Protein AF-A0A9W9L6B3-F1 (afdb_monomer_lite)

Organism: NCBI:txid126998

pLDDT: mean 81.4, std 15.89, range [28.53, 96.56]

Radius of gyration: 23.52 Å; chains: 1; bounding box: 54×37×60 Å

Secondary structure (DSSP, 8-state):
-------HHHHHHHHHHHHHHHHHHHHTT---SSPPHHHHHHHHHHHHH-BTTBPPPPHHHHHHHHHHHHHHHHHTT---GGGG-HHHHHHHHHHTTTS--------PPPPHHHHHHHHGGGTT--SSGGG--HHHHHHHHHHHHHHHHHHHT--HHHH-B-GGGGG-HHHHHHHS-BGGGEEE-TTSSEEEEEE---SS-TT---EEEEEE--SSTT-HHHHHHHHHHHS---TTSBSS--BTTHHHHS---TTS--

Structure (mmCIF, N/CA/C/O backbone):
data_AF-A0A9W9L6B3-F1
#
_entry.id   AF-A0A9W9L6B3-F1
#
loop_
_atom_site.group_PDB
_atom_site.id
_atom_site.type_symbol
_atom_site.label_atom_id
_atom_site.label_alt_id
_atom_site.label_comp_id
_atom_site.label_asym_id
_atom_site.label_entity_id
_atom_site.label_seq_id
_atom_site.pdbx_PDB_ins_code
_atom_site.Cartn_x
_atom_site.Cartn_y
_atom_site.Cartn_z
_atom_site.occupancy
_atom_site.B_iso_or_equiv
_atom_site.auth_seq_id
_atom_site.auth_comp_id
_atom_site.auth_asym_id
_atom_site.auth_atom_id
_atom_site.pdbx_PDB_model_num
ATOM 1 N N . MET A 1 1 ? -11.690 -13.507 -23.496 1.00 30.02 1 MET A N 1
ATOM 2 C CA . MET A 1 1 ? -10.317 -13.684 -22.982 1.00 30.02 1 MET A CA 1
ATOM 3 C C . MET A 1 1 ? -10.015 -12.488 -22.107 1.00 30.02 1 MET A C 1
ATOM 5 O O . MET A 1 1 ? -9.830 -11.395 -22.626 1.00 30.02 1 MET A O 1
ATOM 9 N N . ASP A 1 2 ? -10.091 -12.683 -20.794 1.00 28.53 2 ASP A N 1
ATOM 10 C CA . ASP A 1 2 ? -9.926 -11.621 -19.807 1.00 28.53 2 ASP A CA 1
ATOM 11 C C . ASP A 1 2 ? -8.465 -11.175 -19.770 1.00 28.53 2 ASP A C 1
ATOM 13 O O . ASP A 1 2 ? -7.603 -11.852 -19.205 1.00 28.53 2 ASP A O 1
ATOM 17 N N . GLY A 1 3 ? -8.181 -10.036 -20.402 1.00 35.31 3 GLY A N 1
ATOM 18 C CA . GLY A 1 3 ? -6.918 -9.338 -20.214 1.00 35.31 3 GLY A CA 1
ATOM 19 C C . GLY A 1 3 ? -6.730 -9.081 -18.723 1.00 35.31 3 GLY A C 1
ATOM 20 O O . GLY A 1 3 ? -7.579 -8.456 -18.086 1.00 35.31 3 GLY A O 1
ATOM 21 N N . LEU A 1 4 ? -5.639 -9.603 -18.157 1.00 44.22 4 LEU A N 1
ATOM 22 C CA . LEU A 1 4 ? -5.217 -9.347 -16.783 1.00 44.22 4 LEU A CA 1
ATOM 23 C C . LEU A 1 4 ? -5.015 -7.833 -16.605 1.00 44.22 4 LEU A C 1
ATOM 25 O O . LEU A 1 4 ? -3.921 -7.306 -16.794 1.00 44.22 4 LEU A O 1
ATOM 29 N N . LEU A 1 5 ? -6.074 -7.108 -16.246 1.00 55.47 5 LEU A N 1
ATOM 30 C CA . LEU A 1 5 ? -5.990 -5.684 -15.957 1.00 55.47 5 LEU A CA 1
ATOM 31 C C . LEU A 1 5 ? -5.099 -5.502 -14.723 1.00 55.47 5 LEU A C 1
ATOM 33 O O . LEU A 1 5 ? -5.487 -5.792 -13.587 1.00 55.47 5 LEU A O 1
ATOM 37 N N . LEU A 1 6 ? -3.871 -5.040 -14.961 1.00 58.69 6 LEU A N 1
ATOM 38 C CA . LEU A 1 6 ? -2.919 -4.684 -13.918 1.00 58.69 6 LEU A CA 1
ATOM 39 C C . LEU A 1 6 ? -3.570 -3.702 -12.938 1.00 58.69 6 LEU A C 1
ATOM 41 O O . LEU A 1 6 ? -4.216 -2.728 -13.329 1.00 58.69 6 LEU A O 1
ATOM 45 N N . THR A 1 7 ? -3.360 -3.920 -11.638 1.00 62.31 7 THR A N 1
ATOM 46 C CA . THR A 1 7 ? -3.845 -2.975 -10.621 1.00 62.31 7 THR A CA 1
ATOM 47 C C . THR A 1 7 ? -3.260 -1.577 -10.868 1.00 62.31 7 THR A C 1
ATOM 49 O O . THR A 1 7 ? -2.113 -1.454 -11.302 1.00 62.31 7 THR A O 1
ATOM 52 N N . GLY A 1 8 ? -3.994 -0.504 -10.543 1.00 63.31 8 GLY A N 1
ATOM 53 C CA . GLY A 1 8 ? -3.550 0.874 -10.822 1.00 63.31 8 GLY A CA 1
ATOM 54 C C . GLY A 1 8 ? -2.165 1.228 -10.253 1.00 63.31 8 GLY A C 1
ATOM 55 O O . GLY A 1 8 ? -1.415 1.987 -10.864 1.00 63.31 8 GLY A O 1
ATOM 56 N N . ARG A 1 9 ? -1.769 0.613 -9.127 1.00 64.62 9 ARG A N 1
ATOM 57 C CA . ARG A 1 9 ? -0.417 0.766 -8.562 1.00 64.62 9 ARG A CA 1
ATOM 58 C C . ARG A 1 9 ? 0.644 0.064 -9.411 1.00 64.62 9 ARG A C 1
ATOM 60 O O . ARG A 1 9 ? 1.688 0.658 -9.655 1.00 64.62 9 ARG A O 1
ATOM 67 N N . SER A 1 10 ? 0.373 -1.156 -9.876 1.00 73.81 10 SER A N 1
ATOM 68 C CA . SER A 1 10 ? 1.261 -1.872 -10.801 1.00 73.81 10 SER A CA 1
ATOM 69 C C . SER A 1 10 ? 1.449 -1.082 -12.097 1.00 73.81 10 SER A C 1
ATOM 71 O O . SER A 1 10 ? 2.580 -0.899 -12.532 1.00 73.81 10 SER A O 1
ATOM 73 N N . ARG A 1 11 ? 0.367 -0.508 -12.643 1.00 77.50 11 ARG A N 1
ATOM 74 C CA . ARG A 1 11 ? 0.419 0.335 -13.847 1.00 77.50 11 ARG A CA 1
ATOM 75 C C . ARG A 1 11 ? 1.281 1.582 -13.653 1.00 77.50 11 ARG A C 1
ATOM 77 O O . ARG A 1 11 ? 2.107 1.887 -14.502 1.00 77.50 11 ARG A O 1
ATOM 84 N N . SER A 1 12 ? 1.139 2.282 -12.526 1.00 79.94 12 SER A N 1
ATOM 85 C CA . SER A 1 12 ? 1.964 3.462 -12.227 1.00 79.94 12 SER A CA 1
ATOM 86 C C . SER A 1 12 ? 3.453 3.127 -12.101 1.00 79.94 12 SER A C 1
ATOM 88 O O . SER A 1 12 ? 4.280 3.892 -12.594 1.00 79.94 12 SER A O 1
ATOM 90 N N . VAL A 1 13 ? 3.798 1.998 -11.471 1.00 85.50 13 VAL A N 1
ATOM 91 C CA . VAL A 1 13 ? 5.193 1.538 -11.390 1.00 85.50 13 VAL A CA 1
ATOM 92 C C . VAL A 1 13 ? 5.714 1.203 -12.784 1.00 85.50 13 VAL A C 1
ATOM 94 O O . VAL A 1 13 ? 6.779 1.683 -13.155 1.00 85.50 13 VAL A O 1
ATOM 97 N N . TYR A 1 14 ? 4.947 0.462 -13.586 1.00 91.69 14 TYR A N 1
ATOM 98 C CA . TYR A 1 14 ? 5.366 0.068 -14.932 1.00 91.69 14 TYR A CA 1
ATOM 99 C C . TYR A 1 14 ? 5.573 1.278 -15.843 1.00 91.69 14 TYR A C 1
ATOM 101 O O . TYR A 1 14 ? 6.605 1.368 -16.499 1.00 91.69 14 TYR A O 1
ATOM 109 N N . LEU A 1 15 ? 4.673 2.264 -15.796 1.00 90.50 15 LEU A N 1
ATOM 110 C CA . LEU A 1 15 ? 4.835 3.534 -16.511 1.00 90.50 15 LEU A CA 1
ATOM 111 C C . LEU A 1 15 ? 6.101 4.284 -16.083 1.00 90.50 15 LEU A C 1
ATOM 113 O O . LEU A 1 15 ? 6.789 4.867 -16.916 1.00 90.50 15 LEU A O 1
ATOM 117 N N . SER A 1 16 ? 6.436 4.275 -14.789 1.00 92.44 16 SER A N 1
ATOM 118 C CA . SER A 1 16 ? 7.681 4.885 -14.310 1.00 92.44 16 SER A CA 1
ATOM 119 C C . SER A 1 16 ? 8.918 4.188 -14.879 1.00 92.44 16 SER A C 1
ATOM 121 O O . SER A 1 16 ? 9.906 4.856 -15.184 1.00 92.44 16 SER A O 1
ATOM 123 N N . VAL A 1 17 ? 8.879 2.860 -15.013 1.00 93.88 17 VAL A N 1
ATOM 124 C CA . VAL A 1 17 ? 9.969 2.077 -15.609 1.00 93.88 17 VAL A CA 1
ATOM 125 C C . VAL A 1 17 ? 10.075 2.354 -17.106 1.00 93.88 17 VAL A C 1
ATOM 127 O O . VAL A 1 17 ? 11.165 2.666 -17.577 1.00 93.88 17 VAL A O 1
ATOM 130 N N . GLN A 1 18 ? 8.950 2.328 -17.825 1.00 94.62 18 GLN A N 1
ATOM 131 C CA . GLN A 1 18 ? 8.874 2.633 -19.258 1.00 94.62 18 GLN A CA 1
ATOM 132 C C . GLN A 1 18 ? 9.463 4.014 -19.557 1.00 94.62 18 GLN A C 1
ATOM 134 O O . GLN A 1 18 ? 10.409 4.113 -20.330 1.00 94.62 18 GLN A O 1
ATOM 139 N N . ARG A 1 19 ? 9.038 5.057 -18.833 1.00 94.44 19 ARG A N 1
ATOM 140 C CA . ARG A 1 19 ? 9.601 6.413 -18.971 1.00 94.44 19 ARG A CA 1
ATOM 141 C C . ARG A 1 19 ? 11.096 6.472 -18.672 1.00 94.44 19 ARG A C 1
ATOM 143 O O . ARG A 1 19 ? 11.833 7.213 -19.317 1.00 94.44 19 ARG A O 1
ATOM 150 N N . SER A 1 20 ? 11.561 5.719 -17.673 1.00 93.62 20 SER A N 1
ATOM 151 C CA . SER A 1 20 ? 12.991 5.652 -17.358 1.00 93.62 20 SER A CA 1
ATOM 152 C C . SER A 1 20 ? 13.795 5.013 -18.487 1.00 93.62 20 SER A C 1
ATOM 154 O O . SER A 1 20 ? 14.937 5.416 -18.702 1.00 93.62 20 SER A O 1
ATOM 156 N N . TYR A 1 21 ? 13.235 4.011 -19.156 1.00 95.69 21 TYR A N 1
ATOM 157 C CA . TYR A 1 21 ? 13.858 3.331 -20.280 1.00 95.69 21 TYR A CA 1
ATOM 158 C C . TYR A 1 21 ? 13.827 4.189 -21.551 1.00 95.69 21 TYR A C 1
ATOM 160 O O . TYR A 1 21 ? 14.865 4.373 -22.183 1.00 95.69 21 TYR A O 1
ATOM 168 N N . GLU A 1 22 ? 12.691 4.812 -21.864 1.00 96.19 22 GLU A N 1
ATOM 169 C CA . GLU A 1 22 ? 12.545 5.760 -22.977 1.00 96.19 22 GLU A CA 1
ATOM 170 C C . GLU A 1 22 ? 13.526 6.925 -22.853 1.00 96.19 22 GLU A C 1
ATOM 172 O O . GLU A 1 22 ? 14.234 7.246 -23.804 1.00 96.19 22 GLU A O 1
ATOM 177 N N . LYS A 1 23 ? 13.641 7.509 -21.652 1.00 94.25 23 LYS A N 1
ATOM 178 C CA . LYS A 1 23 ? 14.607 8.577 -21.379 1.00 94.25 23 LYS A CA 1
ATOM 179 C C . LYS A 1 23 ? 16.044 8.125 -21.635 1.00 94.25 23 LYS A C 1
ATOM 181 O O . LYS A 1 23 ? 16.825 8.885 -22.196 1.00 94.25 23 LYS A O 1
ATOM 186 N N . HIS A 1 24 ? 16.408 6.911 -21.221 1.00 94.06 24 HIS A N 1
ATOM 187 C CA . HIS A 1 24 ? 17.746 6.373 -21.481 1.00 94.06 24 HIS A CA 1
ATOM 188 C C . HIS A 1 24 ? 17.999 6.185 -22.972 1.00 94.06 24 HIS A C 1
ATOM 190 O O . HIS A 1 24 ? 19.046 6.588 -23.464 1.00 94.06 24 HIS A O 1
ATOM 196 N N . CYS A 1 25 ? 17.036 5.614 -23.693 1.00 95.56 25 CYS A N 1
ATOM 197 C CA . CYS A 1 25 ? 17.149 5.415 -25.134 1.00 95.56 25 CYS A CA 1
ATOM 198 C C . CYS A 1 25 ? 17.306 6.752 -25.865 1.00 95.56 25 CYS A C 1
ATOM 200 O O . CYS A 1 25 ? 18.218 6.886 -26.677 1.00 95.56 25 CYS A O 1
ATOM 202 N N . ALA A 1 26 ? 16.521 7.768 -25.491 1.00 94.62 26 ALA A N 1
ATOM 203 C CA . ALA A 1 26 ? 16.643 9.119 -26.031 1.00 94.62 26 ALA A CA 1
ATOM 204 C C . ALA A 1 26 ? 18.037 9.725 -25.786 1.00 94.62 26 ALA A C 1
ATOM 206 O O . ALA A 1 26 ? 18.636 10.275 -26.702 1.00 94.62 26 ALA A O 1
ATOM 207 N N . LEU A 1 27 ? 18.601 9.563 -24.583 1.00 92.25 27 LEU A N 1
ATOM 208 C CA . LEU A 1 27 ? 19.953 10.044 -24.256 1.00 92.25 27 LEU A CA 1
ATOM 209 C C . LEU A 1 27 ? 21.073 9.308 -25.003 1.00 92.25 27 LEU A C 1
ATOM 211 O O . LEU A 1 27 ? 22.203 9.787 -25.028 1.00 92.25 27 LEU A O 1
ATOM 215 N N . GLN A 1 28 ? 20.796 8.127 -25.549 1.00 91.69 28 GLN A N 1
ATOM 216 C CA . GLN A 1 28 ? 21.760 7.304 -26.280 1.00 91.69 28 GLN A CA 1
ATOM 217 C C . GLN A 1 28 ? 21.475 7.273 -27.789 1.00 91.69 28 GLN A C 1
ATOM 219 O O . GLN A 1 28 ? 22.120 6.511 -28.504 1.00 91.69 28 GLN A O 1
ATOM 224 N N . ASN A 1 29 ? 20.517 8.076 -28.273 1.00 93.50 29 ASN A N 1
ATOM 225 C CA . ASN A 1 29 ? 20.034 8.062 -29.658 1.00 93.50 29 ASN A CA 1
ATOM 226 C C . ASN A 1 29 ? 19.623 6.657 -30.144 1.00 93.50 29 ASN A C 1
ATOM 228 O O . ASN A 1 29 ? 19.869 6.276 -31.287 1.00 93.50 29 ASN A O 1
ATOM 232 N N . LEU A 1 30 ? 19.004 5.869 -29.262 1.00 93.81 30 LEU A N 1
ATOM 233 C CA . LEU A 1 30 ? 18.466 4.545 -29.567 1.00 93.81 30 LEU A CA 1
ATOM 234 C C . LEU A 1 30 ? 16.940 4.609 -29.677 1.00 93.81 30 LEU A C 1
ATOM 236 O O . LEU A 1 30 ? 16.290 5.353 -28.942 1.00 93.81 30 LEU A O 1
ATOM 240 N N . SER A 1 31 ? 16.352 3.771 -30.537 1.00 94.25 31 SER A N 1
ATOM 241 C CA . SER A 1 31 ? 14.904 3.545 -30.493 1.00 94.25 31 SER A CA 1
ATOM 242 C C . SER A 1 31 ? 14.534 2.791 -29.215 1.00 94.25 31 SER A C 1
ATOM 244 O O . SER A 1 31 ? 15.153 1.773 -28.896 1.00 94.25 31 SER A O 1
ATOM 246 N N . ALA A 1 32 ? 13.527 3.289 -28.495 1.00 94.00 32 ALA A N 1
ATOM 247 C CA . ALA A 1 32 ? 12.999 2.626 -27.307 1.00 94.00 32 ALA A CA 1
ATOM 248 C C . ALA A 1 32 ? 12.117 1.422 -27.675 1.00 94.00 32 ALA A C 1
ATOM 250 O O . ALA A 1 32 ? 12.186 0.381 -27.031 1.00 94.00 32 ALA A O 1
ATOM 251 N N . TRP A 1 33 ? 11.304 1.536 -28.726 1.00 95.75 33 TRP A N 1
ATOM 252 C CA . TRP A 1 33 ? 10.309 0.522 -29.068 1.00 95.75 33 TRP A CA 1
ATOM 253 C C . TRP A 1 33 ? 10.428 0.098 -30.543 1.00 95.75 33 TRP A C 1
ATOM 255 O O . TRP A 1 33 ? 10.626 0.961 -31.401 1.00 95.75 33 TRP A O 1
ATOM 265 N N . PRO A 1 34 ? 10.286 -1.202 -30.864 1.00 95.31 34 PRO A N 1
ATOM 266 C CA . PRO A 1 34 ? 10.323 -2.337 -29.937 1.00 95.31 34 PRO A CA 1
ATOM 267 C C . PRO A 1 34 ? 11.687 -2.443 -29.235 1.00 95.31 34 PRO A C 1
ATOM 269 O O . PRO A 1 34 ? 12.720 -2.089 -29.807 1.00 95.31 34 PRO A O 1
ATOM 272 N N . VAL A 1 35 ? 11.691 -2.941 -27.995 1.00 95.56 35 VAL A N 1
ATOM 273 C CA . VAL A 1 35 ? 12.921 -3.100 -27.208 1.00 95.56 35 VAL A CA 1
ATOM 274 C C . VAL A 1 35 ? 13.905 -3.982 -27.967 1.00 95.56 35 VAL A C 1
ATOM 276 O O . VAL A 1 35 ? 13.605 -5.122 -28.323 1.00 95.56 35 VAL A O 1
ATOM 279 N N . SER A 1 36 ? 15.112 -3.464 -28.177 1.00 94.31 36 SER A N 1
ATOM 280 C CA . SER A 1 36 ? 16.205 -4.189 -28.823 1.00 94.31 36 SER A CA 1
ATOM 281 C C . SER A 1 36 ? 17.192 -4.738 -27.794 1.00 94.31 36 SER A C 1
ATOM 283 O O . SER A 1 36 ? 17.327 -4.220 -26.683 1.00 94.31 36 SER A O 1
ATOM 285 N N . ARG A 1 37 ? 17.959 -5.773 -28.162 1.00 93.25 37 ARG A N 1
ATOM 286 C CA . ARG A 1 37 ? 19.012 -6.315 -27.283 1.00 93.25 37 ARG A CA 1
ATOM 287 C C . ARG A 1 37 ? 20.017 -5.236 -26.871 1.00 93.25 37 ARG A C 1
ATOM 289 O O . ARG A 1 37 ? 20.436 -5.215 -25.717 1.00 93.25 37 ARG A O 1
ATOM 296 N N . GLN A 1 38 ? 20.388 -4.356 -27.799 1.00 93.56 38 GLN A N 1
ATOM 297 C CA . GLN A 1 38 ? 21.354 -3.283 -27.570 1.00 93.56 38 GLN A CA 1
ATOM 298 C C . GLN A 1 38 ? 20.830 -2.257 -26.559 1.00 93.56 38 GLN A C 1
ATOM 300 O O . GLN A 1 38 ? 21.489 -2.000 -25.551 1.00 93.56 38 GLN A O 1
ATOM 305 N N . SER A 1 39 ? 19.631 -1.718 -26.793 1.00 95.00 39 SER A N 1
ATOM 306 C CA . SER A 1 39 ? 19.018 -0.719 -25.908 1.00 95.00 39 SER A CA 1
ATOM 307 C C . SER A 1 39 ? 18.743 -1.288 -24.516 1.00 95.00 39 SER A C 1
ATOM 309 O O . SER A 1 39 ? 19.078 -0.651 -23.518 1.00 95.00 39 SER A O 1
ATOM 311 N N . LEU A 1 40 ? 18.234 -2.523 -24.432 1.00 94.94 40 LEU A N 1
ATOM 312 C CA . LEU A 1 40 ? 17.958 -3.185 -23.159 1.00 94.94 40 LEU A CA 1
ATOM 313 C C . LEU A 1 40 ? 19.232 -3.486 -22.371 1.00 94.94 40 LEU A C 1
ATOM 315 O O . LEU A 1 40 ? 19.274 -3.247 -21.169 1.00 94.94 40 LEU A O 1
ATOM 319 N N . THR A 1 41 ? 20.282 -3.983 -23.032 1.00 93.69 41 THR A N 1
ATOM 320 C CA . THR A 1 41 ? 21.563 -4.286 -22.370 1.00 93.69 41 THR A CA 1
ATOM 321 C C . THR A 1 41 ? 22.224 -3.013 -21.856 1.00 93.69 41 THR A C 1
ATOM 323 O O . THR A 1 41 ? 22.671 -2.986 -20.709 1.00 93.69 41 THR A O 1
ATOM 326 N N . SER A 1 42 ? 22.242 -1.950 -22.668 1.00 93.25 42 SER A N 1
ATOM 327 C CA . SER A 1 42 ? 22.783 -0.640 -22.282 1.00 93.25 42 SER A CA 1
ATOM 328 C C . SER A 1 42 ? 22.038 -0.072 -21.073 1.00 93.25 42 SER A C 1
ATOM 330 O O . SER A 1 42 ? 22.650 0.269 -20.057 1.00 93.25 42 SER A O 1
ATOM 332 N N . TRP A 1 43 ? 20.706 -0.051 -21.135 1.00 95.00 43 TRP A N 1
ATOM 333 C CA . TRP A 1 43 ? 19.886 0.463 -20.047 1.00 95.00 43 TRP A CA 1
ATOM 334 C C . TRP A 1 43 ? 20.006 -0.368 -18.768 1.00 95.00 43 TRP A C 1
ATOM 336 O O . TRP A 1 43 ? 20.233 0.188 -17.695 1.00 95.00 43 TRP A O 1
ATOM 346 N N . LEU A 1 44 ? 19.908 -1.697 -18.867 1.00 93.88 44 LEU A N 1
ATOM 347 C CA . LEU A 1 44 ? 20.002 -2.595 -17.716 1.00 93.88 44 LEU A CA 1
ATOM 348 C C . LEU A 1 44 ? 21.371 -2.487 -17.034 1.00 93.88 44 LEU A C 1
ATOM 350 O O . LEU A 1 44 ? 21.441 -2.452 -15.808 1.00 93.88 44 LEU A O 1
ATOM 354 N N . SER A 1 45 ? 22.447 -2.367 -17.814 1.00 91.75 45 SER A N 1
ATOM 355 C CA . SER A 1 45 ? 23.796 -2.146 -17.280 1.00 91.75 45 SER A CA 1
ATOM 356 C C . SER A 1 45 ? 23.884 -0.817 -16.532 1.00 91.75 45 SER A C 1
ATOM 358 O O . SER A 1 45 ? 24.367 -0.784 -15.403 1.00 91.75 45 SER A O 1
ATOM 360 N N . SER A 1 46 ? 23.336 0.263 -17.103 1.00 91.38 46 SER A N 1
ATOM 361 C CA . SER A 1 46 ? 23.288 1.570 -16.434 1.00 91.38 46 SER A CA 1
ATOM 362 C C . SER A 1 46 ? 22.469 1.534 -15.140 1.00 91.38 46 SER A C 1
ATOM 364 O O . SER A 1 46 ? 22.855 2.139 -14.143 1.00 91.38 46 SER A O 1
ATOM 366 N N . ARG A 1 47 ? 21.369 0.772 -15.109 1.00 91.81 47 ARG A N 1
ATOM 367 C CA . ARG A 1 47 ? 20.557 0.573 -13.901 1.00 91.81 47 ARG A CA 1
ATOM 368 C C . ARG A 1 47 ? 21.318 -0.195 -12.825 1.00 91.81 47 ARG A C 1
ATOM 370 O O . ARG A 1 47 ? 21.268 0.199 -11.665 1.00 91.81 47 ARG A O 1
ATOM 377 N N . LEU A 1 48 ? 22.004 -1.278 -13.188 1.00 90.88 48 LEU A N 1
ATOM 378 C CA . LEU A 1 48 ? 22.700 -2.157 -12.242 1.00 90.88 48 LEU A CA 1
ATOM 379 C C . LEU A 1 48 ? 24.001 -1.557 -11.697 1.00 90.88 48 LEU A C 1
ATOM 381 O O . LEU A 1 48 ? 24.343 -1.815 -10.547 1.00 90.88 48 LEU A O 1
ATOM 385 N N . LEU A 1 49 ? 24.719 -0.772 -12.501 1.00 88.56 49 LEU A N 1
ATOM 386 C CA . LEU A 1 49 ? 25.970 -0.123 -12.094 1.00 88.56 49 LEU A CA 1
ATOM 387 C C . LEU A 1 49 ? 25.744 1.275 -11.507 1.00 88.56 49 LEU A C 1
ATOM 389 O O . LEU A 1 49 ? 26.573 1.771 -10.749 1.00 88.56 49 LEU A O 1
ATOM 393 N N . GLY A 1 50 ? 24.604 1.894 -11.816 1.00 85.75 50 GLY A N 1
ATOM 394 C CA . GLY A 1 50 ? 24.379 3.310 -11.568 1.00 85.75 50 GLY A CA 1
ATOM 395 C C . GLY A 1 50 ? 25.092 4.190 -12.597 1.00 85.75 50 GLY A C 1
ATOM 396 O O . GLY A 1 50 ? 25.846 3.731 -13.456 1.00 85.75 50 GLY A O 1
ATOM 397 N N . ASN A 1 51 ? 24.820 5.486 -12.526 1.00 83.12 51 ASN A N 1
ATOM 398 C CA . ASN A 1 51 ? 25.462 6.525 -13.322 1.00 83.12 51 ASN A CA 1
ATOM 399 C C . ASN A 1 51 ? 25.517 7.835 -12.513 1.00 83.12 51 ASN A C 1
ATOM 401 O O . ASN A 1 51 ? 25.019 7.898 -11.389 1.00 83.12 51 ASN A O 1
ATOM 405 N N . ALA A 1 52 ? 26.088 8.899 -13.085 1.00 79.81 52 ALA A N 1
ATOM 406 C CA . ALA A 1 52 ? 26.231 10.195 -12.410 1.00 79.81 52 ALA A CA 1
ATOM 407 C C . ALA A 1 52 ? 24.905 10.776 -11.871 1.00 79.81 52 ALA A C 1
ATOM 409 O O . ALA A 1 52 ? 24.905 11.516 -10.892 1.00 79.81 52 ALA A O 1
ATOM 410 N N . ASN A 1 53 ? 23.771 10.413 -12.477 1.00 79.38 53 ASN A N 1
ATOM 411 C CA . ASN A 1 53 ? 22.450 10.938 -12.137 1.00 79.38 53 ASN A CA 1
ATOM 412 C C . ASN A 1 53 ? 21.600 9.963 -11.304 1.00 79.38 53 ASN A C 1
ATOM 414 O O . ASN A 1 53 ? 20.535 10.348 -10.818 1.00 79.38 53 ASN A O 1
ATOM 418 N N . GLN A 1 54 ? 21.999 8.692 -11.182 1.00 81.94 54 GLN A N 1
ATOM 419 C CA . GLN A 1 54 ? 21.179 7.637 -10.582 1.00 81.94 54 GLN A CA 1
ATOM 420 C C . GLN A 1 54 ? 22.032 6.583 -9.877 1.00 81.94 54 GLN A C 1
ATOM 422 O O . GLN A 1 54 ? 22.974 6.034 -10.441 1.00 81.94 54 GLN A O 1
ATOM 427 N N . LYS A 1 55 ? 21.646 6.231 -8.647 1.00 86.00 55 LYS A N 1
ATOM 428 C CA . LYS A 1 55 ? 22.272 5.123 -7.916 1.00 86.00 55 LYS A CA 1
ATOM 429 C C . LYS A 1 55 ? 21.938 3.779 -8.568 1.00 86.00 55 LYS A C 1
ATOM 431 O O . LYS A 1 55 ? 20.844 3.607 -9.106 1.00 86.00 55 LYS A O 1
ATOM 436 N N . ALA A 1 56 ? 22.861 2.829 -8.435 1.00 88.06 56 ALA A N 1
ATOM 437 C CA . ALA A 1 56 ? 22.644 1.436 -8.802 1.00 88.06 56 ALA A CA 1
ATOM 438 C C . ALA A 1 56 ? 21.368 0.880 -8.147 1.00 88.06 56 ALA A C 1
ATOM 440 O O . ALA A 1 56 ? 21.145 1.045 -6.942 1.00 88.06 56 ALA A O 1
ATOM 441 N N . VAL A 1 57 ? 20.528 0.212 -8.936 1.00 89.69 57 VAL A N 1
ATOM 442 C CA . VAL A 1 57 ? 19.332 -0.470 -8.435 1.00 89.69 57 VAL A CA 1
ATOM 443 C C . VAL A 1 57 ? 19.674 -1.876 -7.962 1.00 89.69 57 VAL A C 1
ATOM 445 O O . VAL A 1 57 ? 20.611 -2.516 -8.439 1.00 89.69 57 VAL A O 1
ATOM 448 N N . LYS A 1 58 ? 18.870 -2.394 -7.031 1.00 88.00 58 LYS A N 1
ATOM 449 C CA . LYS A 1 58 ? 19.021 -3.775 -6.573 1.00 88.00 58 LYS A CA 1
ATOM 450 C C . LYS A 1 58 ? 18.696 -4.755 -7.711 1.00 88.00 58 LYS A C 1
ATOM 452 O O . LYS A 1 58 ? 17.764 -4.493 -8.475 1.00 88.00 58 LYS A O 1
ATOM 457 N N . PRO A 1 59 ? 19.365 -5.918 -7.771 1.00 89.25 59 PRO A N 1
ATOM 458 C CA . PRO A 1 59 ? 19.081 -6.964 -8.757 1.00 89.25 59 PRO A CA 1
ATOM 459 C C . PRO A 1 59 ? 17.598 -7.367 -8.840 1.00 89.25 59 PRO A C 1
ATOM 461 O O . PRO A 1 59 ? 17.060 -7.520 -9.934 1.00 89.25 59 PRO A O 1
ATOM 464 N N . ASP A 1 60 ? 16.895 -7.450 -7.706 1.00 88.25 60 ASP A N 1
ATOM 465 C CA . ASP A 1 60 ? 15.461 -7.784 -7.688 1.00 88.25 60 ASP A CA 1
ATOM 466 C C . ASP A 1 60 ? 14.585 -6.665 -8.274 1.00 88.25 60 ASP A C 1
ATOM 468 O O . ASP A 1 60 ? 13.579 -6.935 -8.931 1.00 88.25 60 ASP A O 1
ATOM 472 N N . THR A 1 61 ? 14.984 -5.401 -8.089 1.00 90.31 61 THR A N 1
ATOM 473 C CA . THR A 1 61 ? 14.336 -4.258 -8.746 1.00 90.31 61 THR A CA 1
ATOM 474 C C . THR A 1 61 ? 14.524 -4.342 -10.256 1.00 90.31 61 THR A C 1
ATOM 476 O O . THR A 1 61 ? 13.553 -4.194 -10.987 1.00 90.31 61 THR A O 1
ATOM 479 N N . ALA A 1 62 ? 15.734 -4.661 -10.723 1.00 91.31 62 ALA A N 1
ATOM 480 C CA . ALA A 1 62 ? 16.017 -4.823 -12.146 1.00 91.31 62 ALA A CA 1
ATOM 481 C C . ALA A 1 62 ? 15.210 -5.974 -12.783 1.00 91.31 62 ALA A C 1
ATOM 483 O O . ALA A 1 62 ? 14.759 -5.858 -13.920 1.00 91.31 62 ALA A O 1
ATOM 484 N N . LEU A 1 63 ? 14.954 -7.066 -12.051 1.00 91.19 63 LEU A N 1
ATOM 485 C CA . LEU A 1 63 ? 14.038 -8.124 -12.505 1.00 91.19 63 LEU A CA 1
ATOM 486 C C . LEU A 1 63 ? 12.595 -7.620 -12.637 1.00 91.19 63 LEU A C 1
ATOM 488 O O . LEU A 1 63 ? 11.929 -7.915 -13.631 1.00 91.19 63 LEU A O 1
ATOM 492 N N . ALA A 1 64 ? 12.110 -6.851 -11.659 1.00 91.38 64 ALA A N 1
ATOM 493 C CA . ALA A 1 64 ? 10.780 -6.246 -11.720 1.00 91.38 64 ALA A CA 1
ATOM 494 C C . ALA A 1 64 ? 10.661 -5.229 -12.869 1.00 91.38 64 ALA A C 1
ATOM 496 O O . ALA A 1 64 ? 9.620 -5.151 -13.522 1.00 91.38 64 ALA A O 1
ATOM 497 N N . ASP A 1 65 ? 11.736 -4.495 -13.145 1.00 93.94 65 ASP A N 1
ATOM 498 C CA . ASP A 1 65 ? 11.836 -3.567 -14.264 1.00 93.94 65 ASP A CA 1
ATOM 499 C C . ASP A 1 65 ? 11.739 -4.292 -15.619 1.00 93.94 65 ASP A C 1
ATOM 501 O O . ASP A 1 65 ? 10.987 -3.867 -16.496 1.00 93.94 65 ASP A O 1
ATOM 505 N N . LEU A 1 66 ? 12.439 -5.424 -15.787 1.00 94.62 66 LEU A N 1
ATOM 506 C CA . LEU A 1 66 ? 12.324 -6.255 -16.993 1.00 94.62 66 LEU A CA 1
ATOM 507 C C . LEU A 1 66 ? 10.896 -6.767 -17.197 1.00 94.62 66 LEU A C 1
ATOM 509 O O . LEU A 1 66 ? 10.394 -6.743 -18.319 1.00 94.62 66 LEU A O 1
ATOM 513 N N . ALA A 1 67 ? 10.222 -7.187 -16.124 1.00 92.94 67 ALA A N 1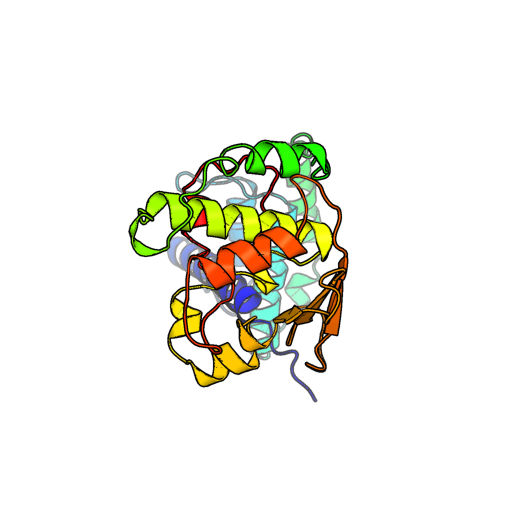
ATOM 514 C CA . ALA A 1 67 ? 8.822 -7.597 -16.197 1.00 92.94 67 ALA A CA 1
ATOM 515 C C . ALA A 1 67 ? 7.903 -6.443 -16.638 1.00 92.94 67 ALA A C 1
ATOM 517 O O . ALA A 1 67 ? 6.965 -6.669 -17.399 1.00 92.94 67 ALA A O 1
ATOM 518 N N . ALA A 1 68 ? 8.189 -5.207 -16.217 1.00 93.69 68 ALA A N 1
ATOM 519 C CA . ALA A 1 68 ? 7.436 -4.024 -16.631 1.00 93.69 68 ALA A CA 1
ATOM 520 C C . ALA A 1 68 ? 7.613 -3.684 -18.122 1.00 93.69 68 ALA A C 1
ATOM 522 O O . ALA A 1 68 ? 6.644 -3.309 -18.784 1.00 93.69 68 ALA A O 1
ATOM 523 N N . LEU A 1 69 ? 8.829 -3.828 -18.660 1.00 95.25 69 LEU A N 1
ATOM 524 C CA . LEU A 1 69 ? 9.090 -3.654 -20.094 1.00 95.25 69 LEU A CA 1
ATOM 525 C C . LEU A 1 69 ? 8.475 -4.791 -20.923 1.00 95.25 69 LEU A C 1
ATOM 527 O O . LEU A 1 69 ? 7.878 -4.531 -21.965 1.00 95.25 69 LEU A O 1
ATOM 531 N N . ARG A 1 70 ? 8.537 -6.037 -20.432 1.00 95.00 70 ARG A N 1
ATOM 532 C CA . ARG A 1 70 ? 7.858 -7.181 -21.059 1.00 95.00 70 ARG A CA 1
ATOM 533 C C . ARG A 1 70 ? 6.348 -6.969 -21.122 1.00 95.00 70 ARG A C 1
ATOM 535 O O . ARG A 1 70 ? 5.743 -7.223 -22.156 1.00 95.00 70 ARG A O 1
ATOM 542 N N . ALA A 1 71 ? 5.747 -6.470 -20.042 1.00 93.06 71 ALA A N 1
ATOM 543 C CA . ALA A 1 71 ? 4.320 -6.168 -20.009 1.00 93.06 71 ALA A CA 1
ATOM 544 C C . ALA A 1 71 ? 3.926 -5.142 -21.079 1.00 93.06 71 ALA A C 1
ATOM 546 O O . ALA A 1 71 ? 2.912 -5.333 -21.733 1.00 93.06 71 ALA A O 1
ATOM 547 N N . TYR A 1 72 ? 4.756 -4.120 -21.334 1.00 93.88 72 TYR A N 1
ATOM 548 C CA . TYR A 1 72 ? 4.516 -3.193 -22.446 1.00 93.88 72 TYR A CA 1
ATOM 549 C C . TYR A 1 72 ? 4.467 -3.917 -23.796 1.00 93.88 72 TYR A C 1
ATOM 551 O O . TYR A 1 72 ? 3.583 -3.640 -24.599 1.00 93.88 72 TYR A O 1
ATOM 559 N N . HIS A 1 73 ? 5.398 -4.842 -24.050 1.00 94.94 73 HIS A N 1
ATOM 560 C CA . HIS A 1 73 ? 5.394 -5.620 -25.289 1.00 94.94 73 HIS A CA 1
ATOM 561 C C . HIS A 1 73 ? 4.126 -6.466 -25.419 1.00 94.94 73 HIS A C 1
ATOM 563 O O . HIS A 1 73 ? 3.467 -6.401 -26.451 1.00 94.94 73 HIS A O 1
ATOM 569 N N . ILE A 1 74 ? 3.746 -7.181 -24.359 1.00 93.38 74 ILE A N 1
ATOM 570 C CA . ILE A 1 74 ? 2.527 -8.001 -24.331 1.00 93.38 74 ILE A CA 1
ATOM 571 C C . ILE A 1 74 ? 1.283 -7.136 -24.582 1.00 93.38 74 ILE A C 1
ATOM 573 O O . ILE A 1 74 ? 0.478 -7.463 -25.451 1.00 93.38 74 ILE A O 1
ATOM 577 N N . ASP A 1 75 ? 1.154 -6.012 -23.872 1.00 91.31 75 ASP A N 1
ATOM 578 C CA . ASP A 1 75 ? 0.003 -5.106 -23.967 1.00 91.31 75 ASP A CA 1
ATOM 579 C C . ASP A 1 75 ? -0.124 -4.450 -25.357 1.00 91.31 75 ASP A C 1
ATOM 581 O O . ASP A 1 75 ? -1.224 -4.073 -25.758 1.00 91.31 75 ASP A O 1
ATOM 585 N N . ASN A 1 76 ? 0.984 -4.317 -26.096 1.00 92.38 76 ASN A N 1
ATOM 586 C CA . ASN A 1 76 ? 1.032 -3.718 -27.435 1.00 92.38 76 ASN A CA 1
ATOM 587 C C . ASN A 1 76 ? 1.242 -4.750 -28.559 1.00 92.38 76 ASN A C 1
ATOM 589 O O . ASN A 1 76 ? 1.571 -4.364 -29.679 1.00 92.38 76 ASN A O 1
ATOM 593 N N . PHE A 1 77 ? 1.064 -6.046 -28.280 1.00 93.06 77 PHE A N 1
ATOM 594 C CA . PHE A 1 77 ? 1.229 -7.132 -29.257 1.00 93.06 77 PHE A CA 1
ATOM 595 C C . PHE A 1 77 ? 2.606 -7.155 -29.958 1.00 93.06 77 PHE A C 1
ATOM 597 O O . PHE A 1 77 ? 2.719 -7.513 -31.130 1.00 93.06 77 PHE A O 1
ATOM 604 N N . LEU A 1 78 ? 3.668 -6.777 -29.243 1.00 94.19 78 LEU A N 1
ATOM 605 C CA . LEU A 1 78 ? 5.060 -6.839 -29.703 1.00 94.19 78 LEU A CA 1
ATOM 606 C C . LEU A 1 78 ? 5.729 -8.150 -29.255 1.00 94.19 78 LEU A C 1
ATOM 608 O O . LEU A 1 78 ? 5.351 -8.733 -28.240 1.00 94.19 78 LEU A O 1
ATOM 612 N N . ASP A 1 79 ? 6.772 -8.586 -29.972 1.00 93.50 79 ASP A N 1
ATOM 613 C CA . ASP A 1 79 ? 7.530 -9.799 -29.622 1.00 93.50 79 ASP A CA 1
ATOM 614 C C . ASP A 1 79 ? 8.216 -9.667 -28.255 1.00 93.50 79 ASP A C 1
ATOM 616 O O . ASP A 1 79 ? 9.003 -8.748 -28.026 1.00 93.50 79 ASP A O 1
ATOM 620 N N . ASP A 1 80 ? 7.951 -10.598 -27.341 1.00 93.88 80 ASP A N 1
ATOM 621 C CA . ASP A 1 80 ? 8.469 -10.584 -25.972 1.00 93.88 80 ASP A CA 1
ATOM 622 C C . ASP A 1 80 ? 9.567 -11.636 -25.721 1.00 93.88 80 ASP A C 1
ATOM 624 O O . ASP A 1 80 ? 10.146 -11.688 -24.631 1.00 93.88 80 ASP A O 1
ATOM 628 N N . LYS A 1 81 ? 9.934 -12.426 -26.741 1.00 93.25 81 LYS A N 1
ATOM 629 C CA . LYS A 1 81 ? 10.949 -13.494 -26.644 1.00 93.25 81 LYS A CA 1
ATOM 630 C C . LYS A 1 81 ? 12.314 -12.990 -26.191 1.00 93.25 81 LYS A C 1
ATOM 632 O O . LYS A 1 81 ? 13.077 -13.731 -25.567 1.00 93.25 81 LYS A O 1
ATOM 637 N N . LEU A 1 82 ? 12.636 -11.724 -26.469 1.00 93.00 82 LEU A N 1
ATOM 638 C CA . LEU A 1 82 ? 13.869 -11.095 -25.997 1.00 93.00 82 LEU A CA 1
ATOM 639 C C . LEU A 1 82 ? 14.004 -11.178 -24.466 1.00 93.00 82 LEU A C 1
ATOM 641 O O . LEU A 1 82 ? 15.107 -11.413 -23.970 1.00 93.00 82 LEU A O 1
ATOM 645 N N . PHE A 1 83 ? 12.907 -11.035 -23.717 1.00 92.12 83 PHE A N 1
ATOM 646 C CA . PHE A 1 83 ? 12.923 -11.004 -22.250 1.00 92.12 83 PHE A CA 1
ATOM 647 C C . PHE A 1 83 ? 13.186 -12.375 -21.609 1.00 92.12 83 PHE A C 1
ATOM 649 O O . PHE A 1 83 ? 13.608 -12.432 -20.453 1.00 92.12 83 PHE A O 1
ATOM 656 N N . ASP A 1 84 ? 13.018 -13.472 -22.353 1.00 89.75 84 ASP A N 1
ATOM 657 C CA . ASP A 1 84 ? 13.343 -14.831 -21.897 1.00 89.75 84 ASP A CA 1
ATOM 658 C C . ASP A 1 84 ? 14.829 -15.187 -22.077 1.00 89.75 84 ASP A C 1
ATOM 660 O O . ASP A 1 84 ? 15.292 -16.262 -21.675 1.00 89.75 84 ASP A O 1
ATOM 664 N N . ASN A 1 85 ? 15.624 -14.274 -22.641 1.00 90.38 85 ASN A N 1
ATOM 665 C CA . ASN A 1 85 ? 17.044 -14.496 -22.853 1.00 90.38 85 ASN A CA 1
ATOM 666 C C . ASN A 1 85 ? 17.809 -14.607 -21.520 1.00 90.38 85 ASN A C 1
ATOM 668 O O . ASN A 1 85 ? 17.904 -13.658 -20.734 1.00 90.38 85 ASN A O 1
ATOM 672 N N . LYS A 1 86 ? 18.452 -15.764 -21.307 1.00 90.06 86 LYS A N 1
ATOM 673 C CA . LYS A 1 86 ? 19.273 -16.067 -20.119 1.00 90.06 86 LYS A CA 1
ATOM 674 C C . LYS A 1 86 ? 20.411 -15.061 -19.887 1.00 90.06 86 LYS A C 1
ATOM 676 O O . LYS A 1 86 ? 20.890 -14.949 -18.761 1.00 90.06 86 LYS A O 1
ATOM 681 N N . HIS A 1 87 ? 20.829 -14.320 -20.914 1.00 89.81 87 HIS A N 1
ATOM 682 C CA . HIS A 1 87 ? 21.826 -13.256 -20.813 1.00 89.81 87 HIS A CA 1
ATOM 683 C C . HIS A 1 87 ? 21.433 -12.180 -19.792 1.00 89.81 87 HIS A C 1
ATOM 685 O O . HIS A 1 87 ? 22.256 -11.799 -18.964 1.00 89.81 87 HIS A O 1
ATOM 691 N N . PHE A 1 88 ? 20.171 -11.740 -19.777 1.00 89.81 88 PHE A N 1
ATOM 692 C CA . PHE A 1 88 ? 19.729 -10.699 -18.843 1.00 89.81 88 PHE A CA 1
ATOM 693 C C . PHE A 1 88 ? 19.726 -11.185 -17.392 1.00 89.81 88 PHE A C 1
ATOM 695 O O . PHE A 1 88 ? 20.133 -10.443 -16.501 1.00 89.81 88 PHE A O 1
ATOM 702 N N . ARG A 1 89 ? 19.374 -12.458 -17.154 1.00 88.00 89 ARG A N 1
ATOM 703 C CA . ARG A 1 89 ? 19.527 -13.077 -15.827 1.00 88.00 89 ARG A CA 1
ATOM 704 C C . ARG A 1 89 ? 20.989 -13.109 -15.391 1.00 88.00 89 ARG A C 1
ATOM 706 O O . ARG A 1 89 ? 21.291 -12.671 -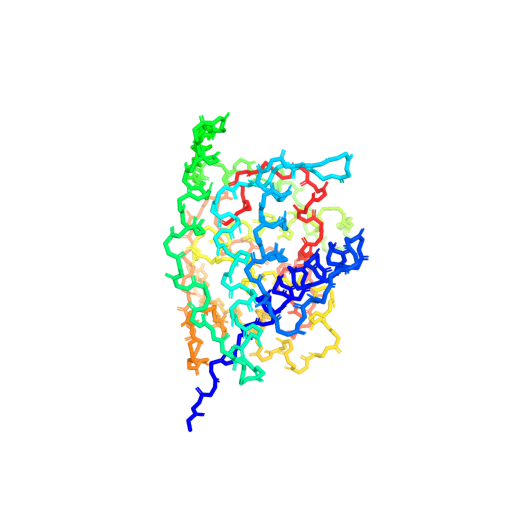14.291 1.00 88.00 89 ARG A O 1
ATOM 713 N N . ARG A 1 90 ? 21.906 -13.518 -16.278 1.00 89.38 90 ARG A N 1
ATOM 714 C CA . ARG A 1 90 ? 23.350 -13.526 -15.982 1.00 89.38 90 ARG A CA 1
ATOM 715 C C . ARG A 1 90 ? 23.894 -12.138 -15.636 1.00 89.38 90 ARG A C 1
ATOM 717 O O . ARG A 1 90 ? 24.692 -12.038 -14.711 1.00 89.38 90 ARG A O 1
ATOM 724 N N . LEU A 1 91 ? 23.461 -11.082 -16.332 1.00 89.06 91 LEU A N 1
ATOM 725 C CA . LEU A 1 91 ? 23.845 -9.701 -16.002 1.00 89.06 91 LEU A CA 1
ATOM 726 C C . LEU A 1 91 ? 23.381 -9.305 -14.594 1.00 89.06 91 LEU A C 1
ATOM 728 O O . LEU A 1 91 ? 24.164 -8.782 -13.802 1.00 89.06 91 LEU A O 1
ATOM 732 N N . ILE A 1 92 ? 22.120 -9.593 -14.271 1.00 89.69 92 ILE A N 1
ATOM 733 C CA . ILE A 1 92 ? 21.524 -9.297 -12.962 1.00 89.69 92 ILE A CA 1
ATOM 734 C C . ILE A 1 92 ? 22.226 -10.083 -11.850 1.00 89.69 92 ILE A C 1
ATOM 736 O O . ILE A 1 92 ? 22.558 -9.517 -10.809 1.00 89.69 92 ILE A O 1
ATOM 740 N N . ASP A 1 93 ? 22.498 -11.367 -12.073 1.00 86.38 93 ASP A N 1
ATOM 741 C CA . ASP A 1 93 ? 23.196 -12.220 -11.112 1.00 86.38 93 ASP A CA 1
ATOM 742 C C . ASP A 1 93 ? 24.663 -11.806 -10.940 1.00 86.38 93 ASP A C 1
ATOM 744 O O . ASP A 1 93 ? 25.186 -11.828 -9.827 1.00 86.38 93 ASP A O 1
ATOM 748 N N . GLY A 1 94 ? 25.319 -11.344 -12.009 1.00 86.12 94 GLY A N 1
ATOM 749 C CA . GLY A 1 94 ? 26.649 -10.739 -11.940 1.00 86.12 94 GLY A CA 1
ATOM 750 C C . GLY A 1 94 ? 26.677 -9.511 -11.029 1.00 86.12 94 GLY A C 1
ATOM 751 O O . GLY A 1 94 ? 27.567 -9.385 -10.189 1.00 86.12 94 GLY A O 1
ATOM 752 N N . ALA A 1 95 ? 25.652 -8.659 -11.111 1.00 83.50 95 ALA A N 1
ATOM 753 C CA . ALA A 1 95 ? 25.511 -7.475 -10.265 1.00 83.50 95 ALA A CA 1
ATOM 754 C C . ALA A 1 95 ? 25.189 -7.784 -8.786 1.00 83.50 95 ALA A C 1
ATOM 756 O O . ALA A 1 95 ? 25.357 -6.907 -7.937 1.00 83.50 95 ALA A O 1
ATOM 757 N N . ARG A 1 96 ? 24.787 -9.020 -8.438 1.00 79.81 96 ARG A N 1
ATOM 758 C CA . ARG A 1 96 ? 24.631 -9.456 -7.032 1.00 79.81 96 ARG A CA 1
ATOM 759 C C . ARG A 1 96 ? 25.971 -9.599 -6.303 1.00 79.81 96 ARG A C 1
ATOM 761 O O . ARG A 1 96 ? 25.995 -9.511 -5.082 1.00 79.81 96 ARG A O 1
ATOM 768 N N . ARG A 1 97 ? 27.075 -9.831 -7.023 1.00 71.25 97 ARG A N 1
ATOM 769 C CA . ARG A 1 97 ? 28.409 -10.051 -6.430 1.00 71.25 97 ARG A CA 1
ATOM 770 C C . ARG A 1 97 ? 29.037 -8.788 -5.818 1.00 71.25 97 ARG A C 1
ATOM 772 O O . ARG A 1 97 ? 29.461 -8.871 -4.671 1.00 71.25 97 ARG A O 1
ATOM 779 N N . PRO A 1 98 ? 29.096 -7.633 -6.515 1.00 66.00 98 PRO A N 1
ATOM 780 C CA . PRO A 1 98 ? 29.670 -6.407 -5.950 1.00 66.00 98 PRO A CA 1
ATOM 781 C C . PRO A 1 98 ? 28.743 -5.703 -4.947 1.00 66.00 98 PRO A C 1
ATOM 783 O O . PRO A 1 98 ? 29.208 -4.894 -4.153 1.00 66.00 98 PRO A O 1
ATOM 786 N N . ASN A 1 99 ? 27.444 -6.020 -4.958 1.00 58.31 99 ASN A N 1
ATOM 787 C CA . ASN A 1 99 ? 26.455 -5.516 -4.009 1.00 58.31 99 ASN A CA 1
ATOM 788 C C . ASN A 1 99 ? 25.971 -6.669 -3.117 1.00 58.31 99 ASN A C 1
ATOM 790 O O . ASN A 1 99 ? 24.872 -7.184 -3.361 1.00 58.31 99 ASN A O 1
ATOM 794 N N . PRO A 1 100 ? 26.755 -7.106 -2.107 1.00 59.22 100 PRO A N 1
ATOM 795 C CA . PRO A 1 100 ? 26.292 -8.130 -1.182 1.00 59.22 100 PRO A CA 1
ATOM 796 C C . PRO A 1 100 ? 24.952 -7.673 -0.615 1.00 59.22 100 PRO A C 1
ATOM 798 O O . PRO A 1 100 ? 24.812 -6.511 -0.225 1.00 59.22 100 PRO A O 1
ATOM 801 N N . VAL A 1 101 ? 23.957 -8.567 -0.644 1.00 58.72 101 VAL A N 1
ATOM 802 C CA . VAL A 1 101 ? 22.604 -8.296 -0.148 1.00 58.72 101 VAL A CA 1
ATOM 803 C C . VAL A 1 101 ? 22.758 -7.697 1.242 1.00 58.72 101 VAL A C 1
ATOM 805 O O . VAL A 1 101 ? 23.125 -8.392 2.188 1.00 58.72 101 VAL A O 1
ATOM 808 N N . THR A 1 102 ? 22.569 -6.379 1.342 1.00 59.06 102 THR A N 1
ATOM 809 C CA . THR A 1 102 ? 22.726 -5.644 2.594 1.00 59.06 102 THR A CA 1
ATOM 810 C C . THR A 1 102 ? 21.860 -6.368 3.607 1.00 59.06 102 THR A C 1
ATOM 812 O O . THR A 1 102 ? 20.700 -6.619 3.264 1.00 59.06 102 THR A O 1
ATOM 815 N N . LYS A 1 103 ? 22.434 -6.753 4.766 1.00 59.19 103 LYS A N 1
ATOM 816 C CA . LYS A 1 103 ? 21.774 -7.541 5.825 1.00 59.19 103 LYS A CA 1
ATOM 817 C C . LYS A 1 103 ? 20.284 -7.247 5.788 1.00 59.19 103 LYS A C 1
ATOM 819 O O . LYS A 1 103 ? 19.898 -6.101 6.032 1.00 59.19 103 LYS A O 1
ATOM 824 N N . VAL A 1 104 ? 19.485 -8.232 5.360 1.00 62.53 104 VAL A N 1
ATOM 825 C CA . VAL A 1 104 ? 18.032 -8.076 5.265 1.00 62.53 104 VAL A CA 1
ATOM 826 C C . VAL A 1 104 ? 17.607 -7.517 6.609 1.00 62.53 104 VAL A C 1
ATOM 828 O O . VAL A 1 104 ? 17.834 -8.171 7.624 1.00 62.53 104 VAL A O 1
ATOM 831 N N . ARG A 1 105 ? 17.122 -6.266 6.632 1.00 65.12 105 ARG A N 1
ATOM 832 C CA . ARG A 1 105 ? 16.707 -5.624 7.879 1.00 65.12 105 ARG A CA 1
ATOM 833 C C . ARG A 1 105 ? 15.713 -6.577 8.521 1.00 65.12 105 ARG A C 1
ATOM 835 O O . ARG A 1 105 ? 14.644 -6.799 7.950 1.00 65.12 105 ARG A O 1
ATOM 842 N N . VAL A 1 106 ? 16.104 -7.169 9.646 1.00 69.56 106 VAL A N 1
ATOM 843 C CA . VAL A 1 106 ? 15.226 -8.048 10.405 1.00 69.56 106 VAL A CA 1
ATOM 844 C C . VAL A 1 106 ? 14.072 -7.165 10.847 1.00 69.56 106 VAL A C 1
ATOM 846 O O . VAL A 1 106 ? 14.266 -6.165 11.537 1.00 69.56 106 VAL A O 1
ATOM 849 N N . ARG A 1 107 ? 12.887 -7.459 10.318 1.00 65.31 107 ARG A N 1
ATOM 850 C CA . ARG A 1 107 ? 11.665 -6.777 10.721 1.00 65.31 107 ARG A CA 1
ATOM 851 C C . ARG A 1 107 ? 11.188 -7.488 11.968 1.00 65.31 107 ARG A C 1
ATOM 853 O O . ARG A 1 107 ? 10.786 -8.647 11.883 1.00 65.31 107 ARG A O 1
ATOM 860 N N . ASN A 1 108 ? 11.271 -6.811 13.102 1.00 73.44 108 ASN A N 1
ATOM 861 C CA . ASN A 1 108 ? 10.684 -7.342 14.316 1.00 73.44 108 ASN A CA 1
ATOM 862 C C . ASN A 1 108 ? 9.157 -7.278 14.181 1.00 73.44 108 ASN A C 1
ATOM 864 O O . ASN A 1 108 ? 8.639 -6.287 13.657 1.00 73.44 108 ASN A O 1
ATOM 868 N N . PRO A 1 109 ? 8.431 -8.328 14.593 1.00 76.75 109 PRO A N 1
ATOM 869 C CA . PRO A 1 109 ? 6.981 -8.278 14.616 1.00 76.75 109 PRO A CA 1
ATOM 870 C C . PRO A 1 109 ? 6.529 -7.151 15.546 1.00 76.75 109 PRO A C 1
ATOM 872 O O . PRO A 1 109 ? 7.098 -6.951 16.620 1.00 76.75 109 PRO A O 1
ATOM 875 N N . ILE A 1 110 ? 5.494 -6.421 15.130 1.00 81.38 110 ILE A N 1
ATOM 876 C CA . ILE A 1 110 ? 4.838 -5.441 15.995 1.00 81.38 110 ILE A CA 1
ATOM 877 C C . ILE A 1 110 ? 4.294 -6.210 17.200 1.00 81.38 110 ILE A C 1
ATOM 879 O O . ILE A 1 110 ? 3.503 -7.138 17.034 1.00 81.38 110 ILE A O 1
ATOM 883 N N . SER A 1 111 ? 4.747 -5.858 18.402 1.00 86.31 111 SER A N 1
ATOM 884 C CA . SER A 1 111 ? 4.298 -6.500 19.635 1.00 86.31 111 SER A CA 1
ATOM 885 C C . SER A 1 111 ? 3.121 -5.750 20.249 1.00 86.31 111 SER A C 1
ATOM 887 O O . SER A 1 111 ? 2.945 -4.545 20.042 1.00 86.31 111 SER A O 1
ATOM 889 N N . ARG A 1 112 ? 2.336 -6.456 21.066 1.00 86.31 112 ARG A N 1
ATOM 890 C CA . ARG A 1 112 ? 1.272 -5.847 21.872 1.00 86.31 112 ARG A CA 1
ATOM 891 C C . ARG A 1 112 ? 1.809 -4.711 22.749 1.00 86.31 112 ARG A C 1
ATOM 893 O O . ARG A 1 112 ? 1.194 -3.653 22.804 1.00 86.31 112 ARG A O 1
ATOM 900 N N . ASP A 1 113 ? 2.987 -4.892 23.343 1.00 86.62 113 ASP A N 1
ATOM 901 C CA . ASP A 1 113 ? 3.636 -3.885 24.192 1.00 86.62 113 ASP A CA 1
ATOM 902 C C . ASP A 1 113 ? 3.979 -2.614 23.417 1.00 86.62 113 ASP A C 1
ATOM 904 O O . ASP A 1 113 ? 3.816 -1.506 23.926 1.00 86.62 113 ASP A O 1
ATOM 908 N N . THR A 1 114 ? 4.379 -2.761 22.150 1.00 85.62 114 THR A N 1
ATOM 909 C CA . THR A 1 114 ? 4.625 -1.623 21.257 1.00 85.62 114 THR A CA 1
ATOM 910 C C . THR A 1 114 ? 3.334 -0.831 21.037 1.00 85.62 114 THR A C 1
ATOM 912 O O . THR A 1 114 ? 3.331 0.393 21.161 1.00 85.62 114 THR A O 1
ATOM 915 N N . ILE A 1 115 ? 2.211 -1.514 20.783 1.00 87.12 115 ILE A N 1
ATOM 916 C CA . ILE A 1 115 ? 0.896 -0.875 20.611 1.00 87.12 115 ILE A CA 1
ATOM 917 C C . ILE A 1 115 ? 0.438 -0.171 21.893 1.00 87.12 115 ILE A C 1
ATOM 919 O O . ILE A 1 115 ? -0.048 0.961 21.828 1.00 87.12 115 ILE A O 1
ATOM 923 N N . THR A 1 116 ? 0.617 -0.808 23.051 1.00 85.62 116 THR A N 1
ATOM 924 C CA . THR A 1 116 ? 0.287 -0.229 24.361 1.00 85.62 116 THR A CA 1
ATOM 925 C C . THR A 1 116 ? 1.150 0.998 24.664 1.00 85.62 116 THR A C 1
ATOM 927 O O . THR A 1 116 ? 0.631 2.006 25.136 1.00 85.62 116 THR A O 1
ATOM 930 N N . THR A 1 117 ? 2.438 0.964 24.317 1.00 83.38 117 THR A N 1
ATOM 931 C CA . THR A 1 117 ? 3.378 2.076 24.537 1.00 83.38 117 THR A CA 1
ATOM 932 C C . THR A 1 117 ? 3.031 3.291 23.679 1.00 83.38 117 THR A C 1
ATOM 934 O O . THR A 1 117 ? 2.905 4.394 24.203 1.00 83.38 117 THR A O 1
ATOM 937 N N . LEU A 1 118 ? 2.773 3.095 22.379 1.00 75.88 118 LEU A N 1
ATOM 938 C CA . LEU A 1 118 ? 2.303 4.164 21.474 1.00 75.88 118 LEU A CA 1
ATOM 939 C C . LEU A 1 118 ? 0.993 4.800 21.948 1.00 75.88 118 LEU A C 1
ATOM 941 O O . LEU A 1 118 ? 0.674 5.938 21.622 1.00 75.88 118 LEU A O 1
ATOM 945 N N . SER A 1 119 ? 0.221 4.030 22.704 1.00 71.44 119 SER A N 1
ATOM 946 C CA . SER A 1 119 ? -1.099 4.380 23.196 1.00 71.44 119 SER A CA 1
ATOM 947 C C . SER A 1 119 ? -1.098 5.068 24.558 1.00 71.44 119 SER A C 1
ATOM 949 O O . SER A 1 119 ? -2.124 5.636 24.934 1.00 71.44 119 SER A O 1
ATOM 951 N N . ALA A 1 120 ? 0.016 5.029 25.293 1.00 71.62 120 ALA A N 1
ATOM 952 C CA . ALA A 1 120 ? 0.104 5.548 26.656 1.00 71.62 120 ALA A CA 1
ATOM 953 C C . ALA A 1 120 ? -0.120 7.069 26.720 1.00 71.62 120 ALA A C 1
ATOM 955 O O . ALA A 1 120 ? -0.761 7.558 27.648 1.00 71.62 120 ALA A O 1
ATOM 956 N N . GLY A 1 121 ? 0.307 7.809 25.689 1.00 66.25 121 GLY A N 1
ATOM 957 C CA . GLY A 1 121 ? 0.101 9.261 25.587 1.00 66.25 121 GLY A CA 1
ATOM 958 C C . GLY A 1 121 ? -1.366 9.697 25.459 1.00 66.25 121 GLY A C 1
ATOM 959 O O . GLY A 1 121 ? -1.676 10.862 25.669 1.00 66.25 121 GLY A O 1
ATOM 960 N N . LEU A 1 122 ? -2.286 8.768 25.171 1.00 67.06 122 LEU A N 1
ATOM 961 C CA . LEU A 1 122 ? -3.722 9.037 25.009 1.00 67.06 122 LEU A CA 1
ATOM 962 C C . LEU A 1 122 ? -4.548 8.713 26.265 1.00 67.06 122 LEU A C 1
ATOM 964 O O . LEU A 1 122 ? -5.779 8.661 26.207 1.00 67.06 122 LEU A O 1
ATOM 968 N N . ALA A 1 123 ? -3.895 8.459 27.401 1.00 63.47 123 ALA A N 1
ATOM 969 C CA . ALA A 1 123 ? -4.582 8.230 28.671 1.00 63.47 123 ALA A CA 1
ATOM 970 C C . ALA A 1 123 ? -5.287 9.498 29.194 1.00 63.47 123 ALA A C 1
ATOM 972 O O . ALA A 1 123 ? -6.343 9.392 29.811 1.00 63.47 123 ALA A O 1
ATOM 973 N N . ALA A 1 124 ? -4.750 10.683 28.888 1.00 67.00 124 ALA A N 1
ATOM 974 C CA . ALA A 1 124 ? -5.258 11.983 29.332 1.00 67.00 124 ALA A CA 1
ATOM 975 C C . ALA A 1 124 ? -6.074 12.707 28.243 1.00 67.00 124 ALA A C 1
ATOM 977 O O . ALA A 1 124 ? -5.882 13.896 27.993 1.00 67.00 124 ALA A O 1
ATOM 978 N N . LEU A 1 125 ? -6.955 11.985 27.544 1.00 72.50 125 LEU A N 1
ATOM 979 C CA . LEU A 1 125 ? -7.834 12.616 26.558 1.00 72.50 125 LEU A CA 1
ATOM 980 C C . LEU A 1 125 ? -8.886 13.492 27.255 1.00 72.50 125 LEU A C 1
ATOM 9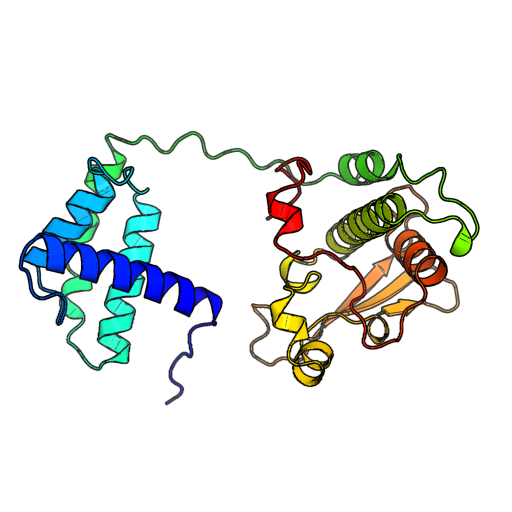82 O O . LEU A 1 125 ? -9.476 13.048 28.245 1.00 72.50 125 LEU A O 1
ATOM 986 N N . PRO A 1 126 ? -9.165 14.698 26.730 1.00 72.38 126 PRO A N 1
ATOM 987 C CA . PRO A 1 126 ? -10.231 15.527 27.260 1.00 72.38 126 PRO A CA 1
ATOM 988 C C . PRO A 1 126 ? -11.586 14.815 27.104 1.00 72.38 126 PRO A C 1
ATOM 990 O O . PRO A 1 126 ? -11.817 14.112 26.114 1.00 72.38 126 PRO A O 1
ATOM 993 N N . PRO A 1 127 ? -12.506 14.987 28.066 1.00 70.06 127 PRO A N 1
ATOM 994 C CA . PRO A 1 127 ? -13.778 14.270 28.088 1.00 70.06 127 PRO A CA 1
ATOM 995 C C . PRO A 1 127 ? -14.765 14.761 27.020 1.00 70.06 127 PRO A C 1
ATOM 997 O O . PRO A 1 127 ? -15.767 14.092 26.763 1.00 70.06 127 PRO A O 1
ATOM 1000 N N . ARG A 1 128 ? -14.522 15.932 26.413 1.00 74.75 128 ARG A N 1
ATOM 1001 C CA . ARG A 1 128 ? -15.450 16.588 25.485 1.00 74.75 128 ARG A CA 1
ATOM 1002 C C . ARG A 1 128 ? -14.800 16.879 24.126 1.00 74.75 128 ARG A C 1
ATOM 1004 O O . ARG A 1 128 ? -13.663 17.347 24.089 1.00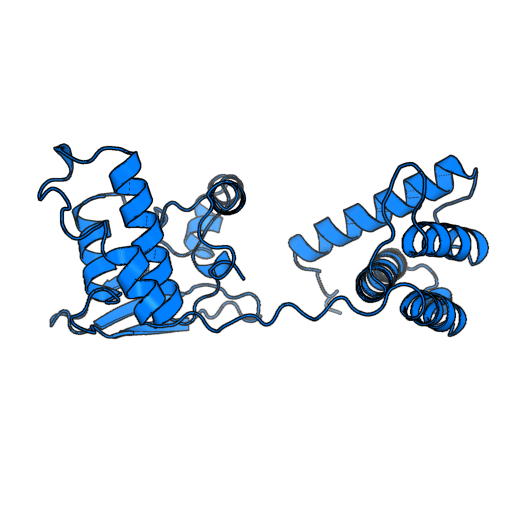 74.75 128 ARG A O 1
ATOM 1011 N N . PRO A 1 129 ? -15.539 16.715 23.009 1.00 73.81 129 PRO A N 1
ATOM 1012 C CA . PRO A 1 129 ? -15.052 17.061 21.669 1.00 73.81 129 PRO A CA 1
ATOM 1013 C C . PRO A 1 129 ? -14.613 18.525 21.517 1.00 73.81 129 PRO A C 1
ATOM 1015 O O . PRO A 1 129 ? -13.680 18.817 20.779 1.00 73.81 129 PRO A O 1
ATOM 1018 N N . SER A 1 130 ? -15.271 19.452 22.224 1.00 72.12 130 SER A N 1
ATOM 1019 C CA . SER A 1 130 ? -15.008 20.898 22.153 1.00 72.12 130 SER A CA 1
ATOM 1020 C C . SER A 1 130 ? -13.631 21.315 22.675 1.00 72.12 130 SER A C 1
ATOM 1022 O O . SER A 1 130 ? -13.173 22.410 22.374 1.00 72.12 130 SER A O 1
ATOM 1024 N N . GLU A 1 131 ? -12.983 20.455 23.458 1.00 72.75 131 GLU A N 1
ATOM 1025 C CA . GLU A 1 131 ? -11.672 20.699 24.072 1.00 72.75 131 GLU A CA 1
ATOM 1026 C C . GLU A 1 131 ? -10.536 20.031 23.276 1.00 72.75 131 GLU A C 1
ATOM 1028 O O . GLU A 1 131 ? -9.374 20.067 23.679 1.00 72.75 131 GLU A O 1
ATOM 1033 N N . MET A 1 132 ? -10.854 19.406 22.135 1.00 76.31 132 MET A N 1
ATOM 1034 C CA . MET A 1 132 ? -9.879 18.697 21.317 1.00 76.31 132 MET A CA 1
ATOM 1035 C C . MET A 1 132 ? -9.154 19.641 20.368 1.00 76.31 132 MET A C 1
ATOM 1037 O O . MET A 1 132 ? -9.754 20.228 19.467 1.00 76.31 132 MET A O 1
ATOM 1041 N N . SER A 1 133 ? -7.835 19.736 20.515 1.00 80.25 133 SER A N 1
ATOM 1042 C CA . SER A 1 133 ? -7.007 20.325 19.466 1.00 80.25 133 SER A CA 1
ATOM 1043 C C . SER A 1 133 ? -6.897 19.368 18.272 1.00 80.25 133 SER A C 1
ATOM 1045 O O . SER A 1 133 ? -7.041 18.150 18.413 1.00 80.25 133 SER A O 1
ATOM 1047 N N . ALA A 1 134 ? -6.604 19.911 17.088 1.00 79.56 134 ALA A N 1
ATOM 1048 C CA . ALA A 1 134 ? -6.408 19.107 15.880 1.00 79.56 134 ALA A CA 1
ATOM 1049 C C . ALA A 1 134 ? -5.303 18.045 16.053 1.00 79.56 134 ALA A C 1
ATOM 1051 O O . ALA A 1 134 ? -5.478 16.909 15.626 1.00 79.56 134 ALA A O 1
ATOM 1052 N N . ASN A 1 135 ? -4.219 18.384 16.758 1.00 79.06 135 ASN A N 1
ATOM 1053 C CA . ASN A 1 135 ? -3.098 17.472 16.999 1.00 79.06 135 ASN A CA 1
ATOM 1054 C C . ASN A 1 135 ? -3.506 16.272 17.870 1.00 79.06 135 ASN A C 1
ATOM 1056 O O . ASN A 1 135 ? -3.197 15.136 17.532 1.00 79.06 135 ASN A O 1
ATOM 1060 N N . ILE A 1 136 ? -4.268 16.510 18.945 1.00 81.81 136 ILE A N 1
ATOM 1061 C CA . ILE A 1 136 ? -4.767 15.435 19.822 1.00 81.81 136 ILE A CA 1
ATOM 1062 C C . ILE A 1 136 ? -5.699 14.500 19.045 1.00 81.81 136 ILE A C 1
ATOM 1064 O O . ILE A 1 136 ? -5.671 13.281 19.227 1.00 81.81 136 ILE A O 1
ATOM 1068 N N . LEU A 1 137 ? -6.524 15.064 18.160 1.00 82.75 137 LEU A N 1
ATOM 1069 C CA . LEU A 1 137 ? -7.408 14.277 17.314 1.00 82.75 137 LEU A CA 1
ATOM 1070 C C . LEU A 1 137 ? -6.630 13.429 16.293 1.00 82.75 137 LEU A C 1
ATOM 1072 O O . LEU A 1 137 ? -7.016 12.287 16.033 1.00 82.75 137 LEU A O 1
ATOM 1076 N N . ASP A 1 138 ? -5.547 13.952 15.725 1.00 82.31 138 ASP A N 1
ATOM 1077 C CA . ASP A 1 138 ? -4.672 13.210 14.812 1.00 82.31 138 ASP A CA 1
ATOM 1078 C C . ASP A 1 138 ? -3.926 12.073 15.533 1.00 82.31 138 ASP A C 1
ATOM 1080 O O . ASP A 1 138 ? -3.849 10.955 15.007 1.00 82.31 138 ASP A O 1
ATOM 1084 N N . ASP A 1 139 ? -3.471 12.303 16.766 1.00 82.56 139 ASP A N 1
ATOM 1085 C CA . ASP A 1 139 ? -2.852 11.274 17.611 1.00 82.56 139 ASP A CA 1
ATOM 1086 C C . ASP A 1 139 ? -3.857 10.167 17.968 1.00 82.56 139 ASP A C 1
ATOM 1088 O O . ASP A 1 139 ? -3.563 8.974 17.823 1.00 82.56 139 ASP A O 1
ATOM 1092 N N . LEU A 1 140 ? -5.085 10.539 18.351 1.00 85.69 140 LEU A N 1
ATOM 1093 C CA . LEU A 1 140 ? -6.178 9.598 18.615 1.00 85.69 140 LEU A CA 1
ATOM 1094 C C . LEU A 1 140 ? -6.529 8.771 17.371 1.00 85.69 140 LEU A C 1
ATOM 1096 O O . LEU A 1 140 ? -6.699 7.550 17.460 1.00 85.69 140 LEU A O 1
ATOM 1100 N N . ASN A 1 141 ? -6.620 9.416 16.206 1.00 86.81 141 ASN A N 1
ATOM 1101 C CA . ASN A 1 141 ? -6.843 8.755 14.920 1.00 86.81 141 ASN A CA 1
ATOM 1102 C C . ASN A 1 141 ? -5.737 7.732 14.626 1.00 86.81 141 ASN A C 1
ATOM 1104 O O . ASN A 1 141 ? -6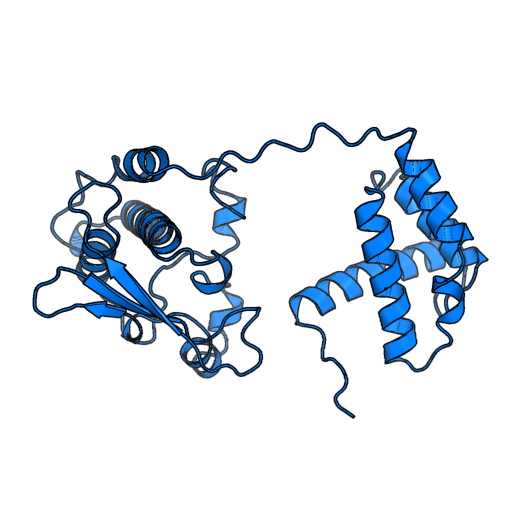.028 6.577 14.300 1.00 86.81 141 ASN A O 1
ATOM 1108 N N . SER A 1 142 ? -4.477 8.136 14.783 1.00 83.31 142 SER A N 1
ATOM 1109 C CA . SER A 1 142 ? -3.303 7.306 14.509 1.00 83.31 142 SER A CA 1
ATOM 1110 C C . SER A 1 142 ? -3.227 6.095 15.436 1.00 83.31 142 SER A C 1
ATOM 1112 O O . SER A 1 142 ? -3.082 4.964 14.970 1.00 83.31 142 SER A O 1
ATOM 1114 N N . ALA A 1 143 ? -3.415 6.286 16.742 1.00 86.50 143 ALA A N 1
ATOM 1115 C CA . ALA A 1 143 ? -3.409 5.177 17.691 1.00 86.50 143 ALA A CA 1
ATOM 1116 C C . ALA A 1 143 ? -4.587 4.221 17.478 1.00 86.50 143 ALA A C 1
ATOM 1118 O O . ALA A 1 143 ? -4.412 3.002 17.545 1.00 86.50 143 ALA A O 1
ATOM 1119 N N . THR A 1 144 ? -5.776 4.751 17.170 1.00 89.38 144 THR A N 1
ATOM 1120 C CA . THR A 1 144 ? -6.942 3.920 16.839 1.00 89.38 144 THR A CA 1
ATOM 1121 C C . THR A 1 144 ? -6.660 3.065 15.608 1.00 89.38 144 THR A C 1
ATOM 1123 O O . THR A 1 144 ? -6.948 1.869 15.621 1.00 89.38 144 THR A O 1
ATOM 1126 N N . ALA A 1 145 ? -6.025 3.631 14.575 1.00 88.62 145 ALA A N 1
ATOM 1127 C CA . ALA A 1 145 ? -5.604 2.869 13.403 1.00 88.62 145 ALA A CA 1
ATOM 1128 C C . ALA A 1 145 ? -4.648 1.737 13.754 1.00 88.62 145 ALA A C 1
ATOM 1130 O O . ALA A 1 145 ? -4.870 0.610 13.322 1.00 88.62 145 ALA A O 1
ATOM 1131 N N . CYS A 1 146 ? -3.611 2.020 14.545 1.00 87.12 146 CYS A N 1
ATOM 1132 C CA . CYS A 1 146 ? -2.626 1.020 14.941 1.00 87.12 146 CYS A CA 1
ATOM 1133 C C . CYS A 1 146 ? -3.275 -0.136 15.710 1.00 87.12 146 CYS A C 1
ATOM 1135 O O . CYS A 1 146 ? -3.029 -1.293 15.380 1.00 87.12 146 CYS A O 1
ATOM 1137 N N . ARG A 1 147 ? -4.152 0.150 16.682 1.00 90.06 147 ARG A N 1
ATOM 1138 C CA . ARG A 1 147 ? -4.849 -0.885 17.468 1.00 90.06 147 ARG A CA 1
ATOM 1139 C C . ARG A 1 147 ? -5.781 -1.733 16.612 1.00 90.06 147 ARG A C 1
ATOM 1141 O O . ARG A 1 147 ? -5.764 -2.955 16.717 1.00 90.06 147 ARG A O 1
ATOM 1148 N N . VAL A 1 148 ? -6.576 -1.099 15.750 1.00 91.38 148 VAL A N 1
ATOM 1149 C CA . VAL A 1 148 ? -7.516 -1.806 14.868 1.00 91.38 148 VAL A CA 1
ATOM 1150 C C . VAL A 1 148 ? -6.775 -2.628 13.817 1.00 91.38 148 VAL A C 1
ATOM 1152 O O . VAL A 1 148 ? -7.137 -3.778 13.581 1.00 91.38 148 VAL A O 1
ATOM 1155 N N . ALA A 1 149 ? -5.718 -2.080 13.214 1.00 90.06 149 ALA A N 1
ATOM 1156 C CA . ALA A 1 149 ? -4.898 -2.799 12.246 1.00 90.06 149 ALA A CA 1
ATOM 1157 C C . ALA A 1 149 ? -4.177 -3.990 12.889 1.00 90.06 149 ALA A C 1
ATOM 1159 O O . ALA A 1 149 ? -4.170 -5.070 12.304 1.00 90.06 149 ALA A O 1
ATOM 1160 N N . PHE A 1 150 ? -3.636 -3.812 14.099 1.00 90.25 150 PHE A N 1
ATOM 1161 C CA . PHE A 1 150 ? -2.988 -4.877 14.861 1.00 90.25 150 PHE A CA 1
ATOM 1162 C C . PHE A 1 150 ? -3.973 -5.990 15.236 1.00 90.25 150 PHE A C 1
ATOM 1164 O O . PHE A 1 150 ? -3.728 -7.149 14.922 1.00 90.25 150 PHE A O 1
ATOM 1171 N N . ALA A 1 151 ? -5.111 -5.648 15.847 1.00 92.31 151 ALA A N 1
ATOM 1172 C CA . ALA A 1 151 ? -6.092 -6.635 16.294 1.00 92.31 151 ALA A CA 1
ATOM 1173 C C . ALA A 1 151 ? -6.823 -7.334 15.136 1.00 92.31 151 ALA A C 1
ATOM 1175 O O . ALA A 1 151 ? -7.162 -8.509 15.238 1.00 92.31 151 ALA A O 1
ATOM 1176 N N . GLY A 1 152 ? -7.076 -6.619 14.038 1.00 90.75 152 GLY A N 1
ATOM 1177 C CA . GLY A 1 152 ? -7.769 -7.152 12.865 1.00 90.75 152 GLY A CA 1
ATOM 1178 C C . GLY A 1 152 ? -6.848 -7.730 11.790 1.00 90.75 152 GLY A C 1
ATOM 1179 O O . GLY A 1 152 ? -7.350 -8.142 10.746 1.00 90.75 152 GLY A O 1
ATOM 1180 N N . PHE A 1 153 ? -5.524 -7.705 11.993 1.00 89.12 153 PHE A N 1
ATOM 1181 C CA . PHE A 1 153 ? -4.512 -8.062 10.987 1.00 89.12 153 PHE A CA 1
ATOM 1182 C C . PHE A 1 153 ? -4.734 -7.371 9.627 1.00 89.12 153 PHE A C 1
ATOM 1184 O O . PHE A 1 153 ? -4.526 -7.950 8.557 1.00 89.12 153 PHE A O 1
ATOM 1191 N N . ILE A 1 154 ? -5.188 -6.116 9.667 1.00 86.81 154 ILE A N 1
ATOM 1192 C CA . ILE A 1 154 ? -5.594 -5.353 8.483 1.00 86.81 154 ILE A CA 1
ATOM 1193 C C . ILE A 1 154 ? -4.377 -4.643 7.912 1.00 86.81 154 ILE A C 1
ATOM 1195 O O . ILE A 1 154 ? -3.629 -3.979 8.632 1.00 86.81 154 ILE A O 1
ATOM 1199 N N . ARG A 1 155 ? -4.195 -4.705 6.591 1.00 82.88 155 ARG A N 1
ATOM 1200 C CA . ARG A 1 155 ? -3.125 -3.934 5.952 1.00 82.88 155 ARG A CA 1
ATOM 1201 C C . ARG A 1 155 ? -3.467 -2.455 6.000 1.00 82.88 155 ARG A C 1
ATOM 1203 O O . ARG A 1 155 ? -4.583 -2.053 5.677 1.00 82.88 155 ARG A O 1
ATOM 1210 N N . LEU A 1 156 ? -2.473 -1.607 6.245 1.00 76.25 156 LEU A N 1
ATOM 1211 C CA . LEU A 1 156 ? -2.686 -0.158 6.324 1.00 76.25 156 LEU A CA 1
ATOM 1212 C C . LEU A 1 156 ? -3.376 0.419 5.070 1.00 76.25 156 LEU A C 1
ATOM 1214 O O . LEU A 1 156 ? -4.173 1.341 5.166 1.00 76.25 156 LEU A O 1
ATOM 1218 N N . GLY A 1 157 ? -3.127 -0.143 3.880 1.00 74.81 157 GLY A N 1
ATOM 1219 C CA . GLY A 1 157 ? -3.771 0.293 2.631 1.00 74.81 157 GLY A CA 1
ATOM 1220 C C . GLY A 1 157 ? -5.264 -0.054 2.486 1.00 74.81 157 GLY A C 1
ATOM 1221 O O . GLY A 1 157 ? -5.937 0.522 1.626 1.00 74.81 157 GLY A O 1
ATOM 1222 N N . GLU A 1 158 ? -5.764 -0.989 3.292 1.00 79.38 158 GLU A N 1
ATOM 1223 C CA . GLU A 1 158 ? -7.175 -1.399 3.368 1.00 79.38 158 GLU A CA 1
ATOM 1224 C C . GLU A 1 158 ? -7.954 -0.498 4.339 1.00 79.38 158 GLU A C 1
ATOM 1226 O O . GLU A 1 158 ? -9.131 -0.216 4.122 1.00 79.38 158 GLU A O 1
ATOM 1231 N N . PHE A 1 159 ? -7.262 0.018 5.356 1.00 76.44 159 PHE A N 1
ATOM 1232 C CA . PHE A 1 159 ? -7.818 0.856 6.415 1.00 76.44 159 PHE A CA 1
ATOM 1233 C C . PHE A 1 159 ? -7.647 2.370 6.162 1.00 76.44 159 PHE A C 1
ATOM 1235 O O . PHE A 1 159 ? -8.534 3.159 6.481 1.00 76.44 159 PHE A O 1
ATOM 1242 N N . ALA A 1 160 ? -6.533 2.785 5.551 1.00 78.12 160 ALA A N 1
ATOM 1243 C CA . ALA A 1 160 ? -6.218 4.179 5.231 1.00 78.12 160 ALA A CA 1
ATOM 1244 C C . ALA A 1 160 ? -6.626 4.573 3.797 1.00 78.12 160 ALA A C 1
ATOM 1246 O O . ALA A 1 160 ? -6.857 3.735 2.910 1.00 78.12 160 ALA A O 1
ATOM 1247 N N . TYR A 1 161 ? -6.657 5.883 3.541 1.00 78.38 161 TYR A N 1
ATOM 1248 C CA . TYR A 1 161 ? -7.030 6.447 2.245 1.00 78.38 161 TYR A CA 1
ATOM 1249 C C . TYR A 1 161 ? -6.049 7.522 1.762 1.00 78.38 161 TYR A C 1
ATOM 1251 O O . TYR A 1 161 ? -5.274 8.109 2.520 1.00 78.38 161 TYR A O 1
ATOM 1259 N N . LYS A 1 162 ? -6.062 7.770 0.453 1.00 75.88 162 LYS A N 1
ATOM 1260 C CA . LYS A 1 162 ? -5.390 8.913 -0.174 1.00 75.88 162 LYS A CA 1
ATOM 1261 C C . LYS A 1 162 ? -6.385 10.044 -0.367 1.00 75.88 162 LYS A C 1
ATOM 1263 O O . LYS A 1 162 ? -7.553 9.790 -0.632 1.00 75.88 162 LYS A O 1
ATOM 1268 N N . THR A 1 163 ? -5.920 11.288 -0.344 1.00 76.31 163 THR A N 1
ATOM 1269 C CA . THR A 1 163 ? -6.766 12.449 -0.664 1.00 76.31 163 THR A CA 1
ATOM 1270 C C . THR A 1 163 ? -7.468 12.291 -2.018 1.00 76.31 163 THR A C 1
ATOM 1272 O O . THR A 1 163 ? -8.641 12.630 -2.142 1.00 76.31 163 THR A O 1
ATOM 1275 N N . ASP A 1 164 ? -6.798 11.676 -2.998 1.00 75.94 164 ASP A N 1
ATOM 1276 C CA . ASP A 1 164 ? -7.384 11.370 -4.308 1.00 75.94 164 ASP A CA 1
ATOM 1277 C C . ASP A 1 164 ? -8.566 10.392 -4.239 1.00 75.94 164 ASP A C 1
ATOM 1279 O O . ASP A 1 164 ? -9.503 10.515 -5.029 1.00 75.94 164 ASP A O 1
ATOM 1283 N N . ASP A 1 165 ? -8.578 9.468 -3.270 1.00 77.38 165 ASP A N 1
ATOM 1284 C CA . ASP A 1 165 ? -9.685 8.524 -3.074 1.00 77.38 165 ASP A CA 1
ATOM 1285 C C . ASP A 1 165 ? -10.980 9.265 -2.686 1.00 77.38 165 ASP A C 1
ATOM 1287 O O . ASP A 1 165 ? -12.079 8.787 -2.963 1.00 77.38 165 ASP A O 1
ATOM 1291 N N . LEU A 1 166 ? -10.872 10.458 -2.085 1.00 77.50 166 LEU A N 1
ATOM 1292 C CA . LEU A 1 166 ? -12.023 11.279 -1.696 1.00 77.50 166 LEU A CA 1
ATOM 1293 C C . LEU A 1 166 ? -12.657 12.044 -2.867 1.00 77.50 166 LEU A C 1
ATOM 1295 O O . LEU A 1 166 ? -13.755 12.581 -2.698 1.00 77.50 166 LEU A O 1
ATOM 1299 N N . ARG A 1 167 ? -12.012 12.095 -4.044 1.00 80.06 167 ARG A N 1
ATOM 1300 C CA . ARG A 1 167 ? -12.542 12.815 -5.218 1.00 80.06 167 ARG A CA 1
ATOM 1301 C C . ARG A 1 167 ? -13.868 12.228 -5.691 1.00 80.06 167 ARG A C 1
ATOM 1303 O O . ARG A 1 167 ? -14.746 12.976 -6.103 1.00 80.06 167 ARG A O 1
ATOM 1310 N N . THR A 1 168 ? -14.036 10.909 -5.570 1.00 83.44 168 THR A N 1
ATOM 1311 C CA . THR A 1 168 ? -15.270 10.216 -5.963 1.00 83.44 168 THR A CA 1
ATOM 1312 C C . THR A 1 168 ? -15.900 9.518 -4.763 1.00 83.44 168 THR A C 1
ATOM 1314 O O . THR A 1 168 ? -15.594 8.365 -4.458 1.00 83.44 168 THR A O 1
ATOM 1317 N N . ARG A 1 169 ? -16.814 10.214 -4.074 1.00 80.88 169 ARG A N 1
ATOM 1318 C CA . ARG A 1 169 ? -17.440 9.718 -2.833 1.00 80.88 169 ARG A CA 1
ATOM 1319 C C . ARG A 1 169 ? -18.174 8.384 -3.000 1.00 80.88 169 ARG A C 1
ATOM 1321 O O . ARG A 1 169 ? -18.140 7.578 -2.079 1.00 80.88 169 ARG A O 1
ATOM 1328 N N . SER A 1 170 ? -18.816 8.140 -4.145 1.00 82.31 170 SER A N 1
ATOM 1329 C CA . SER A 1 170 ? -19.518 6.876 -4.415 1.00 82.31 170 SER A CA 1
ATOM 1330 C C . SER A 1 170 ? -18.552 5.688 -4.442 1.00 82.31 170 SER A C 1
ATOM 1332 O O . SER A 1 170 ? -18.772 4.700 -3.747 1.00 82.31 170 SER A O 1
ATOM 1334 N N . ILE A 1 171 ? -17.435 5.824 -5.164 1.00 83.00 171 ILE A N 1
ATOM 1335 C CA . ILE A 1 171 ? -16.371 4.815 -5.215 1.00 83.00 171 ILE A CA 1
ATOM 1336 C C . ILE A 1 171 ? -15.746 4.638 -3.832 1.00 83.00 171 ILE A C 1
ATOM 1338 O O . ILE A 1 171 ? -15.533 3.507 -3.398 1.00 83.00 171 ILE A O 1
ATOM 1342 N N . PHE A 1 172 ? -15.493 5.735 -3.113 1.00 84.88 172 PHE A N 1
ATOM 1343 C CA . PHE A 1 172 ? -14.950 5.680 -1.759 1.00 84.88 172 PHE A CA 1
ATOM 1344 C C . PHE A 1 172 ? -15.844 4.850 -0.833 1.00 84.88 172 PHE A C 1
ATOM 1346 O O . PHE A 1 172 ? -15.390 3.861 -0.268 1.00 84.88 172 PHE A O 1
ATOM 1353 N N . SER A 1 173 ? -17.131 5.189 -0.729 1.00 84.44 173 SER A N 1
ATOM 1354 C CA . SER A 1 173 ? -18.059 4.468 0.145 1.00 84.44 173 SER A CA 1
ATOM 1355 C C . SER A 1 173 ? -18.266 3.006 -0.260 1.00 84.44 173 SER A C 1
ATOM 1357 O O . SER A 1 173 ? -18.565 2.191 0.607 1.00 84.44 173 SER A O 1
ATOM 1359 N N . ALA A 1 174 ? -18.092 2.658 -1.538 1.00 82.56 174 ALA A N 1
ATOM 1360 C CA . ALA A 1 174 ? -18.207 1.282 -2.019 1.00 82.56 174 ALA A CA 1
ATOM 1361 C C . ALA A 1 174 ? -16.932 0.444 -1.814 1.00 82.56 174 ALA A C 1
ATOM 1363 O O . ALA A 1 174 ? -17.011 -0.778 -1.747 1.00 82.56 174 ALA A O 1
ATOM 1364 N N . THR A 1 175 ? -15.754 1.069 -1.724 1.00 81.31 175 THR A N 1
ATOM 1365 C CA . THR A 1 175 ? -14.467 0.345 -1.767 1.00 81.31 175 THR A CA 1
ATOM 1366 C C . THR A 1 175 ? -13.593 0.523 -0.533 1.00 81.31 175 THR A C 1
ATOM 1368 O O . THR A 1 175 ? -12.686 -0.281 -0.317 1.00 81.31 175 THR A O 1
ATOM 1371 N N . LYS A 1 176 ? -13.836 1.563 0.267 1.00 86.50 176 LYS A N 1
ATOM 1372 C CA . LYS A 1 176 ? -13.051 1.918 1.448 1.00 86.50 176 LYS A CA 1
ATOM 1373 C C . LYS A 1 176 ? -13.872 1.778 2.719 1.00 86.50 176 LYS A C 1
ATOM 1375 O O . LYS A 1 176 ? -15.101 1.813 2.706 1.00 86.50 176 LYS A O 1
ATOM 1380 N N . LEU A 1 177 ? -13.140 1.621 3.814 1.00 88.56 177 LEU A N 1
ATOM 1381 C CA . LEU A 1 177 ? -13.678 1.499 5.154 1.00 88.56 177 LEU A CA 1
ATOM 1382 C C . LEU A 1 177 ? -14.275 2.842 5.608 1.00 88.56 177 LEU A C 1
ATOM 1384 O O . LEU A 1 177 ? -13.601 3.876 5.642 1.00 88.56 177 LEU A O 1
ATOM 1388 N N . THR A 1 178 ? -15.554 2.822 5.950 1.00 90.50 178 THR A N 1
ATOM 1389 C CA . THR A 1 178 ? -16.347 3.975 6.388 1.00 90.50 178 THR A CA 1
ATOM 1390 C C . THR A 1 178 ? -16.934 3.719 7.762 1.00 90.50 178 THR A C 1
ATOM 1392 O O . THR A 1 178 ? -17.012 2.581 8.208 1.00 90.50 178 THR A O 1
ATOM 1395 N N . ARG A 1 179 ? -17.378 4.765 8.454 1.00 90.69 179 ARG A N 1
ATOM 1396 C CA . ARG A 1 179 ? -17.901 4.628 9.823 1.00 90.69 179 ARG A CA 1
ATOM 1397 C C . ARG A 1 179 ? -19.131 3.737 9.926 1.00 90.69 179 ARG A C 1
ATOM 1399 O O . ARG A 1 179 ? -19.296 3.076 10.940 1.00 90.69 179 ARG A O 1
ATOM 1406 N N . SER A 1 180 ? -19.942 3.652 8.871 1.00 90.81 180 SER A N 1
ATOM 1407 C CA . SER A 1 180 ? -21.056 2.696 8.795 1.00 90.81 180 SER A CA 1
ATOM 1408 C C . SER A 1 180 ? -20.626 1.228 8.750 1.00 90.81 180 SER A C 1
ATOM 1410 O O . SER A 1 180 ? -21.462 0.348 8.936 1.00 90.81 180 SER A O 1
ATOM 1412 N N . ASP A 1 181 ? -19.348 0.958 8.482 1.00 92.44 181 ASP A N 1
ATOM 1413 C CA . ASP A 1 181 ? -18.808 -0.400 8.410 1.00 92.44 181 ASP A CA 1
ATOM 1414 C C . ASP A 1 181 ? -18.361 -0.925 9.781 1.00 92.44 181 ASP A C 1
ATOM 1416 O O . ASP A 1 181 ? -17.958 -2.085 9.873 1.00 92.44 181 ASP A O 1
ATOM 1420 N N . VAL A 1 182 ? -18.441 -0.097 10.831 1.00 94.06 182 VAL A N 1
ATOM 1421 C CA . VAL A 1 182 ? -18.214 -0.482 12.230 1.00 94.06 182 VAL A CA 1
ATOM 1422 C C . VAL A 1 182 ? -19.559 -0.725 12.901 1.00 94.06 182 VAL A C 1
ATOM 1424 O O . VAL A 1 182 ? -20.441 0.134 12.872 1.00 94.06 182 VAL A O 1
ATOM 1427 N N . ARG A 1 183 ? -19.710 -1.877 13.549 1.00 95.25 183 ARG A N 1
ATOM 1428 C CA . ARG A 1 183 ? -20.857 -2.190 14.406 1.00 95.25 183 ARG A CA 1
ATOM 1429 C C . ARG A 1 183 ? -20.357 -2.686 15.747 1.00 95.25 183 ARG A C 1
ATOM 1431 O O . ARG A 1 183 ? -19.488 -3.546 15.792 1.00 95.25 183 ARG A O 1
ATOM 1438 N N . PHE A 1 184 ? -20.901 -2.157 16.830 1.00 96.44 184 PHE A N 1
ATOM 1439 C CA . PHE A 1 184 ? -20.608 -2.664 18.165 1.00 96.44 184 PHE A CA 1
ATOM 1440 C C . PHE A 1 184 ? -21.645 -3.710 18.559 1.00 96.44 184 PHE A C 1
ATOM 1442 O O . PHE A 1 184 ? -22.821 -3.586 18.217 1.00 96.44 184 PHE A O 1
ATOM 1449 N N . SER A 1 185 ? -21.195 -4.732 19.278 1.00 96.12 185 SER A N 1
ATOM 1450 C CA . SER A 1 185 ? -22.070 -5.638 20.024 1.00 96.12 185 SER A CA 1
ATOM 1451 C C . SER A 1 185 ? -22.880 -4.877 21.073 1.00 96.12 185 SER A C 1
ATOM 1453 O O . SER A 1 185 ? -22.438 -3.846 21.579 1.00 96.12 185 SER A O 1
ATOM 1455 N N . SER A 1 186 ? -24.052 -5.391 21.443 1.00 94.00 186 SER A N 1
ATOM 1456 C CA . SER A 1 186 ? -24.878 -4.804 22.509 1.00 94.00 186 SER A CA 1
ATOM 1457 C C . SER A 1 186 ? -24.172 -4.798 23.869 1.00 94.00 186 SER A C 1
ATOM 1459 O O . SER A 1 186 ? -24.349 -3.868 24.648 1.00 94.00 186 SER A O 1
ATOM 1461 N N . SER A 1 187 ? -23.349 -5.814 24.136 1.00 93.44 187 SER A N 1
ATOM 1462 C CA . SER A 1 187 ? -22.519 -5.967 25.339 1.00 93.44 187 SER A CA 1
ATOM 1463 C C . SER A 1 187 ? -21.209 -5.174 25.291 1.00 93.44 187 SER A C 1
ATOM 1465 O O . SER A 1 187 ? -20.511 -5.100 26.300 1.00 93.44 187 SER A O 1
ATOM 1467 N N . LEU A 1 188 ? -20.856 -4.582 24.142 1.00 92.44 188 LEU A N 1
ATOM 1468 C CA . LEU A 1 188 ? -19.571 -3.916 23.899 1.00 92.44 188 LEU A CA 1
ATOM 1469 C C . LEU A 1 188 ? -18.342 -4.818 24.147 1.00 92.44 188 LEU A C 1
ATOM 1471 O O . LEU A 1 188 ? -17.252 -4.312 24.420 1.00 92.44 188 LEU A O 1
ATOM 1475 N N . ASP A 1 189 ? -18.494 -6.139 24.041 1.00 95.44 189 ASP A N 1
ATOM 1476 C CA . ASP A 1 189 ? -17.412 -7.128 24.171 1.00 95.44 189 ASP A CA 1
ATOM 1477 C C . ASP A 1 189 ? -16.618 -7.312 22.865 1.00 95.44 189 ASP A C 1
ATOM 1479 O O . ASP A 1 189 ? -15.459 -7.725 22.878 1.00 95.44 189 ASP A O 1
ATOM 1483 N N . HIS A 1 190 ? -17.209 -6.945 21.732 1.00 95.88 190 HIS A N 1
ATOM 1484 C CA . HIS A 1 190 ? -16.546 -6.890 20.437 1.00 95.88 190 HIS A CA 1
ATOM 1485 C C . HIS A 1 190 ? -17.108 -5.789 19.532 1.00 95.88 190 HIS A C 1
ATOM 1487 O O . HIS A 1 190 ? -18.235 -5.305 19.698 1.00 95.88 190 HIS A O 1
ATOM 1493 N N . ALA A 1 191 ? -16.309 -5.422 18.535 1.00 96.56 191 ALA A N 1
ATOM 1494 C CA . ALA A 1 191 ? -16.720 -4.632 17.387 1.00 96.56 191 ALA A CA 1
ATOM 1495 C C . ALA A 1 191 ? -16.564 -5.463 16.111 1.00 96.56 191 ALA A C 1
ATOM 1497 O O . ALA A 1 191 ? -15.553 -6.126 15.901 1.00 96.56 191 ALA A O 1
ATOM 1498 N N . GLN A 1 192 ? -17.554 -5.405 15.238 1.00 96.06 192 GLN A N 1
ATOM 1499 C CA . GLN A 1 192 ? -17.506 -5.974 13.906 1.00 96.06 192 GLN A CA 1
ATOM 1500 C C . GLN A 1 192 ? -17.109 -4.892 12.905 1.00 96.06 192 GLN A C 1
ATOM 1502 O O . GLN A 1 192 ? -17.700 -3.811 12.868 1.00 96.06 192 GLN A O 1
ATOM 1507 N N . LEU A 1 193 ? -16.143 -5.216 12.053 1.00 94.25 193 LEU A N 1
ATOM 1508 C CA . LEU A 1 193 ? -15.685 -4.369 10.969 1.00 94.25 193 LEU A CA 1
ATOM 1509 C C . LEU A 1 193 ? -15.943 -5.032 9.615 1.00 94.25 193 LEU A C 1
ATOM 1511 O O . LEU A 1 193 ? -15.508 -6.152 9.372 1.00 94.25 193 LEU A O 1
ATOM 1515 N N . THR A 1 194 ? -16.612 -4.326 8.706 1.00 92.44 194 THR A N 1
ATOM 1516 C CA . THR A 1 194 ? -16.892 -4.827 7.352 1.00 92.44 194 THR A CA 1
ATOM 1517 C C . THR A 1 194 ? -15.872 -4.283 6.355 1.00 92.44 194 THR A C 1
ATOM 1519 O O . THR A 1 194 ? -15.972 -3.147 5.888 1.00 92.44 194 THR A O 1
ATOM 1522 N N . LEU A 1 195 ? -14.883 -5.099 5.995 1.00 89.94 195 LEU A N 1
ATOM 1523 C CA . LEU A 1 195 ? -13.910 -4.758 4.965 1.00 89.94 195 LEU A CA 1
ATOM 1524 C C . LEU A 1 195 ? -14.481 -5.095 3.585 1.00 89.94 195 LEU A C 1
ATOM 1526 O O . LEU A 1 195 ? -14.566 -6.256 3.208 1.00 89.94 195 LEU A O 1
ATOM 1530 N N . LYS A 1 196 ? -14.845 -4.075 2.807 1.00 87.69 196 LYS A N 1
ATOM 1531 C CA . LYS A 1 196 ? -15.513 -4.237 1.500 1.00 87.69 196 LYS A CA 1
ATOM 1532 C C . LYS A 1 196 ? -14.616 -4.797 0.398 1.00 87.69 196 LYS A C 1
ATOM 1534 O O . LYS A 1 196 ? -15.105 -5.387 -0.557 1.00 87.69 196 LYS A O 1
ATOM 1539 N N . ARG A 1 197 ? -13.305 -4.563 0.486 1.00 81.38 197 ARG A N 1
ATOM 1540 C CA . ARG A 1 197 ? -12.353 -4.951 -0.557 1.00 81.38 197 ARG A CA 1
ATOM 1541 C C . ARG A 1 197 ? -10.968 -5.173 0.024 1.00 81.38 197 ARG A C 1
ATOM 1543 O O . ARG A 1 197 ? -10.483 -4.354 0.800 1.00 81.38 197 ARG A O 1
ATOM 1550 N N . SER A 1 198 ? -10.296 -6.220 -0.438 1.00 77.31 198 SER A N 1
ATOM 1551 C CA . SER A 1 198 ? -8.867 -6.436 -0.205 1.00 77.31 198 SER A CA 1
ATOM 1552 C C . SER A 1 198 ? -8.126 -6.567 -1.535 1.00 77.31 198 SER A C 1
ATOM 1554 O O . SER A 1 198 ? -8.730 -6.782 -2.588 1.00 77.31 198 SER A O 1
ATOM 1556 N N . LYS A 1 199 ? -6.793 -6.456 -1.509 1.00 71.94 199 LYS A N 1
ATOM 1557 C CA . LYS A 1 199 ? -5.968 -6.662 -2.714 1.00 71.94 199 LYS A CA 1
ATOM 1558 C C . LYS A 1 199 ? -6.109 -8.084 -3.280 1.00 71.94 199 LYS A C 1
ATOM 1560 O O . LYS A 1 199 ? -5.951 -8.274 -4.482 1.00 71.94 199 LYS A O 1
ATOM 1565 N N . THR A 1 200 ? -6.350 -9.072 -2.422 1.00 71.62 200 THR A N 1
ATOM 1566 C CA . THR A 1 200 ? -6.459 -10.487 -2.804 1.00 71.62 200 THR A CA 1
ATOM 1567 C C . THR A 1 200 ? -7.899 -10.918 -3.072 1.00 71.62 200 THR A C 1
ATOM 1569 O O . THR A 1 200 ? -8.110 -11.981 -3.649 1.00 71.62 200 THR A O 1
ATOM 1572 N N . ASP A 1 201 ? -8.884 -10.094 -2.711 1.00 75.94 201 ASP A N 1
ATOM 1573 C CA . ASP A 1 201 ? -10.298 -10.347 -2.972 1.00 75.94 201 ASP A CA 1
ATOM 1574 C C . ASP A 1 201 ? -10.669 -9.986 -4.420 1.00 75.94 201 ASP A C 1
ATOM 1576 O O . ASP A 1 201 ? -11.076 -8.864 -4.741 1.00 75.94 201 ASP A O 1
ATOM 1580 N N . ARG A 1 202 ? -10.522 -10.977 -5.306 1.00 72.38 202 ARG A N 1
ATOM 1581 C CA . ARG A 1 202 ? -10.870 -10.870 -6.731 1.00 72.38 202 ARG A CA 1
ATOM 1582 C C . ARG A 1 202 ? -12.373 -10.735 -6.980 1.00 72.38 202 ARG A C 1
ATOM 1584 O O . ARG A 1 202 ? -12.743 -10.242 -8.038 1.00 72.38 202 ARG A O 1
ATOM 1591 N N . ARG A 1 203 ? -13.218 -11.193 -6.050 1.00 76.81 203 ARG A N 1
ATOM 1592 C CA . ARG A 1 203 ? -14.682 -11.212 -6.210 1.00 76.81 203 ARG A CA 1
ATOM 1593 C C . ARG A 1 203 ? -15.371 -10.024 -5.546 1.00 76.81 203 ARG A C 1
ATOM 1595 O O . ARG A 1 203 ? -16.562 -9.846 -5.753 1.00 76.81 203 ARG A O 1
ATOM 1602 N N . HIS A 1 204 ? -14.624 -9.216 -4.791 1.00 72.94 204 HIS A N 1
ATOM 1603 C CA . HIS A 1 204 ? -15.143 -8.054 -4.064 1.00 72.94 204 HIS A CA 1
ATOM 1604 C C . HIS A 1 204 ? -16.302 -8.437 -3.131 1.00 72.94 204 HIS A C 1
ATOM 1606 O O . HIS A 1 204 ? -17.243 -7.670 -2.951 1.00 72.94 204 HIS A O 1
ATOM 1612 N N . GLY A 1 205 ? -16.234 -9.647 -2.565 1.00 79.38 205 GLY A N 1
ATOM 1613 C CA . GLY A 1 205 ? -17.238 -10.150 -1.628 1.00 79.38 205 GLY A CA 1
ATOM 1614 C C . GLY A 1 205 ? -17.135 -9.491 -0.255 1.00 79.38 205 GLY A C 1
ATOM 1615 O O . GLY A 1 205 ? -18.100 -9.501 0.506 1.00 79.38 205 GLY A O 1
ATOM 1616 N N . GLY A 1 206 ? -15.982 -8.890 0.048 1.00 85.31 206 GLY A N 1
ATOM 1617 C CA . GLY A 1 206 ? -15.698 -8.331 1.357 1.00 85.31 206 GLY A CA 1
ATOM 1618 C C . GLY A 1 206 ? -15.576 -9.401 2.443 1.00 85.31 206 GLY A C 1
ATOM 1619 O O . GLY A 1 206 ? -15.761 -10.596 2.219 1.00 85.31 206 GLY A O 1
ATOM 1620 N N . VAL A 1 207 ? -15.208 -8.970 3.644 1.00 90.44 207 VAL A N 1
ATOM 1621 C CA . VAL A 1 207 ? -15.066 -9.836 4.816 1.00 90.44 207 VAL A CA 1
ATOM 1622 C C . VAL A 1 207 ? -15.493 -9.091 6.072 1.00 90.44 207 VAL A C 1
ATOM 1624 O O . VAL A 1 207 ? -15.304 -7.879 6.189 1.00 90.44 207 VAL A O 1
ATOM 1627 N N . GLN A 1 208 ? -16.080 -9.822 7.014 1.00 92.94 208 GLN A N 1
ATOM 1628 C CA . GLN A 1 208 ? -16.371 -9.318 8.350 1.00 92.94 208 GLN A CA 1
ATOM 1629 C C . GLN A 1 208 ? -15.235 -9.724 9.285 1.00 92.94 208 GLN A C 1
ATOM 1631 O O . GLN A 1 208 ? -14.877 -10.897 9.366 1.00 92.94 208 GLN A O 1
ATOM 1636 N N . ILE A 1 209 ? -14.659 -8.745 9.969 1.00 94.19 209 ILE A N 1
ATOM 1637 C CA . ILE A 1 209 ? -13.565 -8.917 10.920 1.00 94.19 209 ILE A CA 1
ATOM 1638 C C . ILE A 1 209 ? -14.123 -8.626 12.306 1.00 94.19 209 ILE A C 1
ATOM 1640 O O . ILE A 1 209 ? -14.688 -7.557 12.533 1.00 94.19 209 ILE A O 1
ATOM 1644 N N . ILE A 1 210 ? -13.966 -9.570 13.228 1.00 96.31 210 ILE A N 1
ATOM 1645 C CA . ILE A 1 210 ? -14.377 -9.397 14.620 1.00 96.31 210 ILE A CA 1
ATOM 1646 C C . ILE A 1 210 ? -13.175 -8.915 15.429 1.00 96.31 210 ILE A C 1
ATOM 1648 O O . ILE A 1 210 ? -12.128 -9.556 15.455 1.00 96.31 210 ILE A O 1
ATOM 1652 N N . LEU A 1 211 ? -13.334 -7.768 16.079 1.00 96.06 211 LEU A N 1
ATOM 1653 C CA . LEU A 1 211 ? -12.355 -7.139 16.953 1.00 96.06 211 LEU A CA 1
ATOM 1654 C C . LEU A 1 211 ? -12.806 -7.347 18.397 1.00 96.06 211 LEU A C 1
ATOM 1656 O O . LEU A 1 211 ? -13.754 -6.704 18.849 1.00 96.06 211 LEU A O 1
ATOM 1660 N N . ALA A 1 212 ? -12.141 -8.247 19.115 1.00 96.00 212 ALA A N 1
ATOM 1661 C CA . ALA A 1 212 ? -12.454 -8.519 20.512 1.00 96.00 212 ALA A CA 1
ATOM 1662 C C . ALA A 1 212 ? -11.974 -7.385 21.432 1.00 96.00 212 ALA A C 1
ATOM 1664 O O . ALA A 1 212 ? -10.916 -6.782 21.214 1.00 96.00 212 ALA A O 1
ATOM 1665 N N . LYS A 1 213 ? -12.742 -7.109 22.487 1.00 95.06 213 LYS A N 1
ATOM 1666 C CA . LYS A 1 213 ? -12.334 -6.227 23.579 1.00 95.06 213 LYS A CA 1
ATOM 1667 C C . LYS A 1 213 ? -11.249 -6.908 24.403 1.00 95.06 213 LYS A C 1
ATOM 1669 O O . LYS A 1 213 ? -11.389 -8.064 24.787 1.00 95.06 213 LYS A O 1
ATOM 1674 N N . THR A 1 214 ? -10.172 -6.182 24.687 1.00 91.00 214 THR A N 1
ATOM 1675 C CA . THR A 1 214 ? -9.032 -6.725 25.438 1.00 91.00 214 THR A CA 1
ATOM 1676 C C . THR A 1 214 ? -8.867 -6.147 26.837 1.00 91.00 214 THR A C 1
ATOM 1678 O O . THR A 1 214 ? -8.135 -6.723 27.633 1.00 91.00 214 THR A O 1
ATOM 1681 N N . GLY A 1 215 ? -9.521 -5.020 27.140 1.00 86.62 215 GLY A N 1
ATOM 1682 C CA . GLY A 1 215 ? -9.476 -4.386 28.462 1.00 86.62 215 GLY A CA 1
ATOM 1683 C C . GLY A 1 215 ? -8.158 -3.685 28.812 1.00 86.62 215 GLY A C 1
ATOM 1684 O O . GLY A 1 215 ? -7.985 -3.272 29.953 1.00 86.62 215 GLY A O 1
ATOM 1685 N N . ASP A 1 216 ? -7.238 -3.528 27.859 1.00 87.88 216 ASP A N 1
ATOM 1686 C CA . ASP A 1 216 ? -5.942 -2.876 28.065 1.00 87.88 216 ASP A CA 1
ATOM 1687 C C . ASP A 1 216 ? -5.676 -1.744 27.059 1.00 87.88 216 ASP A C 1
ATOM 1689 O O . ASP A 1 216 ? -6.509 -1.403 26.215 1.00 87.88 216 ASP A O 1
ATOM 1693 N N . GLY A 1 217 ? -4.486 -1.139 27.133 1.00 85.50 217 GLY A N 1
ATOM 1694 C CA . GLY A 1 217 ? -4.089 -0.029 26.262 1.00 85.50 217 GLY A CA 1
ATOM 1695 C C . GLY A 1 217 ? -4.028 -0.370 24.767 1.00 85.50 217 GLY A C 1
ATOM 1696 O O . GLY A 1 217 ? -3.998 0.547 23.950 1.00 85.50 217 GLY A O 1
ATOM 1697 N N . ALA A 1 218 ? -4.064 -1.654 24.395 1.00 89.00 218 ALA A N 1
ATOM 1698 C CA . ALA A 1 218 ? -4.115 -2.115 23.010 1.00 89.00 218 ALA A CA 1
ATOM 1699 C C . ALA A 1 218 ? -5.548 -2.386 22.510 1.00 89.00 218 ALA A C 1
ATOM 1701 O O . ALA A 1 218 ? -5.726 -2.796 21.362 1.00 89.00 218 ALA A O 1
ATOM 1702 N N . CYS A 1 219 ? -6.572 -2.137 23.334 1.00 92.50 219 CYS A N 1
ATOM 1703 C CA . CYS A 1 219 ? -7.954 -2.484 23.022 1.00 92.50 219 CYS A CA 1
ATOM 1704 C C . CYS A 1 219 ? -8.487 -1.758 21.772 1.00 92.50 219 CYS A C 1
ATOM 1706 O O . CYS A 1 219 ? -8.575 -0.521 21.772 1.00 92.50 219 CYS A O 1
ATOM 1708 N N . PRO A 1 220 ? -8.892 -2.496 20.715 1.00 93.25 220 PRO A N 1
ATOM 1709 C CA . PRO A 1 220 ? -9.431 -1.902 19.494 1.00 93.25 220 PRO A CA 1
ATOM 1710 C C . PRO A 1 220 ? -10.863 -1.385 19.687 1.00 93.25 220 PRO A C 1
ATOM 1712 O O . PRO A 1 220 ? -11.230 -0.372 19.094 1.00 93.25 220 PRO A O 1
ATOM 1715 N N . VAL A 1 221 ? -11.665 -2.046 20.531 1.00 94.94 221 VAL A N 1
ATOM 1716 C CA . VAL A 1 221 ? -13.069 -1.682 20.785 1.00 94.94 221 VAL A CA 1
ATOM 1717 C C . VAL A 1 221 ? -13.150 -0.337 21.498 1.00 94.94 221 VAL A C 1
ATOM 1719 O O . VAL A 1 221 ? -13.818 0.573 21.010 1.00 94.94 221 VAL A O 1
ATOM 1722 N N . ASP A 1 222 ? -12.408 -0.174 22.596 1.00 92.00 222 ASP A N 1
ATOM 1723 C CA . ASP A 1 222 ? -12.399 1.078 23.358 1.00 92.00 222 ASP A CA 1
ATOM 1724 C C . ASP A 1 222 ? -11.811 2.233 22.528 1.00 92.00 222 ASP A C 1
ATOM 1726 O O . ASP A 1 222 ? -12.267 3.370 22.631 1.00 92.00 222 ASP A O 1
ATOM 1730 N N . ALA A 1 223 ? -10.827 1.953 21.665 1.00 90.94 223 ALA A N 1
ATOM 1731 C CA . ALA A 1 223 ? -10.261 2.952 20.760 1.00 90.94 223 ALA A CA 1
ATOM 1732 C C . ALA A 1 223 ? -11.283 3.447 19.727 1.00 90.94 223 ALA A C 1
ATOM 1734 O O . ALA A 1 223 ? -11.449 4.653 19.553 1.00 90.94 223 ALA A O 1
ATOM 1735 N N . LEU A 1 224 ? -12.012 2.526 19.085 1.00 92.44 224 LEU A N 1
ATOM 1736 C CA . LEU A 1 224 ? -13.072 2.871 18.137 1.00 92.44 224 LEU A CA 1
ATOM 1737 C C . LEU A 1 224 ? -14.199 3.660 18.808 1.00 92.44 224 LEU A C 1
ATOM 1739 O O . LEU A 1 224 ? -14.670 4.640 18.235 1.00 92.44 224 LEU A O 1
ATOM 1743 N N . GLN A 1 225 ? -14.612 3.272 20.017 1.00 92.44 225 GLN A N 1
ATOM 1744 C CA . GLN A 1 225 ? -15.629 4.008 20.773 1.00 92.44 225 GLN A CA 1
ATOM 1745 C C . GLN A 1 225 ? -15.181 5.434 21.076 1.00 92.44 225 GLN A C 1
ATOM 1747 O O . GLN A 1 225 ? -15.907 6.378 20.768 1.00 92.44 225 GLN A O 1
ATOM 1752 N N . LYS A 1 226 ? -13.968 5.598 21.621 1.00 89.81 226 LYS A N 1
ATOM 1753 C CA . LYS A 1 226 ? -13.401 6.916 21.928 1.00 89.81 226 LYS A CA 1
ATOM 1754 C C . LYS A 1 226 ? -13.310 7.784 20.680 1.00 89.81 226 LYS A C 1
ATOM 1756 O O . LYS A 1 226 ? -13.766 8.919 20.715 1.00 89.81 226 LYS A O 1
ATOM 1761 N N . LEU A 1 227 ? -12.792 7.254 19.571 1.00 89.81 227 LEU A N 1
ATOM 1762 C CA . LEU A 1 227 ? -12.687 8.007 18.322 1.00 89.81 227 LEU A CA 1
ATOM 1763 C C . LEU A 1 227 ? -14.061 8.444 17.797 1.00 89.81 227 LEU A C 1
ATOM 1765 O O . LEU A 1 227 ? -14.234 9.603 17.439 1.00 89.81 227 LEU A O 1
ATOM 1769 N N . LEU A 1 228 ? -15.047 7.545 17.755 1.00 89.94 228 LEU A N 1
ATOM 1770 C CA . LEU A 1 228 ? -16.374 7.868 17.218 1.00 89.94 228 LEU A CA 1
ATOM 1771 C C . LEU A 1 228 ? -17.161 8.837 18.111 1.00 89.94 228 LEU A C 1
ATOM 1773 O O . LEU A 1 228 ? -17.961 9.612 17.589 1.00 89.94 228 LEU A O 1
ATOM 1777 N N . LEU A 1 229 ? -16.917 8.812 19.424 1.00 88.94 229 LEU A N 1
ATOM 1778 C CA . LEU A 1 229 ? -17.492 9.752 20.385 1.00 88.94 229 LEU A CA 1
ATOM 1779 C C . LEU A 1 229 ? -16.844 11.141 20.289 1.00 88.94 229 LEU A C 1
ATOM 1781 O O . LEU A 1 229 ? -17.541 12.152 20.278 1.00 88.94 229 LEU A O 1
ATOM 1785 N N . LEU A 1 230 ? -15.512 11.184 20.236 1.00 86.94 230 LEU A N 1
ATOM 1786 C CA . LEU A 1 230 ? -14.729 12.418 20.310 1.00 86.94 230 LEU A CA 1
ATOM 1787 C C . LEU A 1 230 ? -14.601 13.135 18.960 1.00 86.94 230 LEU A C 1
ATOM 1789 O O . LEU A 1 230 ? -14.376 14.341 18.922 1.00 86.94 230 LEU A O 1
ATOM 1793 N N . ASP A 1 231 ? -14.803 12.415 17.858 1.00 85.44 231 ASP A N 1
ATOM 1794 C CA . ASP A 1 231 ? -14.796 12.948 16.501 1.00 85.44 231 ASP A CA 1
ATOM 1795 C C . ASP A 1 231 ? -16.096 12.601 15.768 1.00 85.44 231 ASP A C 1
ATOM 1797 O O . ASP A 1 231 ? -16.094 11.740 14.883 1.00 85.44 231 ASP A O 1
ATOM 1801 N N . PRO A 1 232 ? -17.233 13.233 16.102 1.00 82.94 232 PRO A N 1
ATOM 1802 C CA . PRO A 1 232 ? -18.505 12.943 15.459 1.00 82.94 232 PRO A CA 1
ATOM 1803 C C . PRO A 1 232 ? -18.499 13.442 14.005 1.00 82.94 232 PRO A C 1
ATOM 1805 O O . PRO A 1 232 ? -18.530 14.632 13.706 1.00 82.94 232 PRO A O 1
ATOM 1808 N N . LYS A 1 233 ? -18.492 12.503 13.058 1.00 85.38 233 LYS A N 1
ATOM 1809 C CA . LYS A 1 233 ? -18.616 12.748 11.610 1.00 85.38 233 LYS A CA 1
ATOM 1810 C C . LYS A 1 233 ? -19.586 11.745 11.002 1.00 85.38 233 LYS A C 1
ATOM 1812 O O . LYS A 1 233 ? -19.754 10.642 11.516 1.00 85.38 233 LYS A O 1
ATOM 1817 N N . GLY A 1 234 ? -20.173 12.119 9.865 1.00 84.94 234 GLY A N 1
ATOM 1818 C CA . GLY A 1 234 ? -21.203 11.322 9.198 1.00 84.94 234 GLY A CA 1
ATOM 1819 C C . GLY A 1 2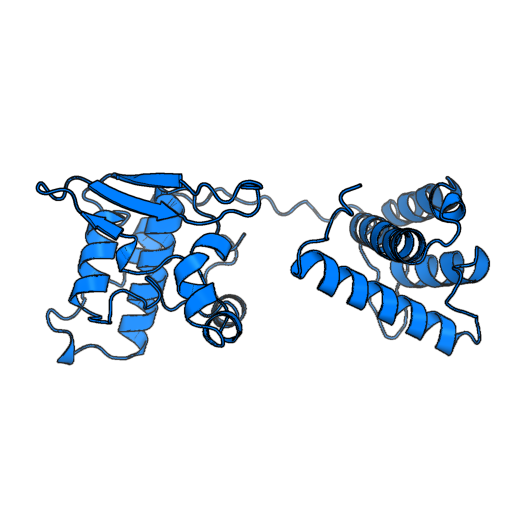34 ? -20.768 9.898 8.801 1.00 84.94 234 GLY A C 1
ATOM 1820 O O . GLY A 1 234 ? -19.580 9.638 8.599 1.00 84.94 234 GLY A O 1
ATOM 1821 N N . PRO A 1 235 ? -21.730 8.982 8.590 1.00 85.06 235 PRO A N 1
ATOM 1822 C CA . PRO A 1 235 ? -21.486 7.541 8.435 1.00 85.06 235 PRO A CA 1
ATOM 1823 C C . PRO A 1 235 ? -20.631 7.174 7.215 1.00 85.06 235 PRO A C 1
ATOM 1825 O O . PRO A 1 235 ? -19.886 6.201 7.241 1.00 85.06 235 PRO A O 1
ATOM 1828 N N . ARG A 1 236 ? -20.697 7.980 6.148 1.00 84.31 236 ARG A N 1
ATOM 1829 C CA . ARG A 1 236 ? -19.931 7.773 4.906 1.00 84.31 236 ARG A CA 1
ATOM 1830 C C . ARG A 1 236 ? -18.505 8.325 4.964 1.00 84.31 236 ARG A C 1
ATOM 1832 O O . ARG A 1 236 ? -17.774 8.225 3.979 1.00 84.31 236 ARG A O 1
ATOM 1839 N N . ARG A 1 237 ? -18.117 8.963 6.072 1.00 85.00 237 ARG A N 1
ATOM 1840 C CA . ARG A 1 237 ? -16.749 9.453 6.266 1.00 85.00 237 ARG A CA 1
ATOM 1841 C C . ARG A 1 237 ? -15.811 8.275 6.570 1.00 85.00 237 ARG A C 1
ATOM 1843 O O . ARG A 1 237 ? -16.274 7.249 7.074 1.00 85.00 237 ARG A O 1
ATOM 1850 N N . PRO A 1 238 ? -14.508 8.419 6.273 1.00 84.75 238 PRO A N 1
ATOM 1851 C CA . PRO A 1 238 ? -13.500 7.458 6.708 1.00 84.75 238 PRO A CA 1
ATOM 1852 C C . PRO A 1 238 ? -13.566 7.226 8.224 1.00 84.75 238 PRO A C 1
ATOM 1854 O O . PRO A 1 238 ? -13.886 8.154 8.975 1.00 84.75 238 PRO A O 1
ATOM 1857 N N . ILE A 1 239 ? -13.252 6.008 8.676 1.00 82.06 239 ILE A N 1
ATOM 1858 C CA . ILE A 1 239 ? -13.142 5.724 10.119 1.00 82.06 239 ILE A CA 1
ATOM 1859 C C . ILE A 1 239 ? -11.957 6.477 10.705 1.00 82.06 239 ILE A C 1
ATOM 1861 O O . ILE A 1 239 ? -12.152 7.228 11.653 1.00 82.06 239 ILE A O 1
ATOM 1865 N N . VAL A 1 240 ? -10.778 6.350 10.089 1.00 78.19 240 VAL A N 1
ATOM 1866 C CA . VAL A 1 240 ? -9.581 7.094 10.487 1.00 78.19 240 VAL A CA 1
ATOM 1867 C C . VAL A 1 240 ? -9.123 8.033 9.382 1.00 78.19 240 VAL A C 1
ATOM 1869 O O . VAL A 1 240 ? -9.042 7.648 8.214 1.00 78.19 240 VAL A O 1
ATOM 1872 N N . LEU A 1 241 ? -8.775 9.259 9.772 1.00 68.12 241 LEU A N 1
ATOM 1873 C CA . LEU A 1 241 ? -8.194 10.288 8.914 1.00 68.12 241 LEU A CA 1
ATOM 1874 C C . LEU A 1 241 ? -6.667 10.164 8.818 1.00 68.12 241 LEU A C 1
ATOM 1876 O O . LEU A 1 241 ? -5.937 11.046 9.243 1.00 68.12 241 LEU A O 1
ATOM 1880 N N . LEU A 1 242 ? -6.169 9.076 8.234 1.00 64.31 242 LEU A N 1
ATOM 1881 C CA . LEU A 1 242 ? -4.743 8.943 7.930 1.00 64.31 242 LEU A CA 1
ATOM 1882 C C . LEU A 1 242 ? -4.515 9.163 6.431 1.00 64.31 242 LEU A C 1
ATOM 1884 O O . LEU A 1 242 ? -4.645 8.211 5.651 1.00 64.31 242 LEU A O 1
ATOM 1888 N N . PRO A 1 243 ? -4.176 10.389 5.983 1.00 52.78 243 PRO A N 1
ATOM 1889 C CA . PRO A 1 243 ? -3.707 10.579 4.622 1.00 52.78 243 PRO A CA 1
ATOM 1890 C C . PRO A 1 243 ? -2.369 9.849 4.464 1.00 52.78 243 PRO A C 1
ATOM 1892 O O . PRO A 1 243 ? -1.410 10.134 5.176 1.00 52.78 243 PRO A O 1
ATOM 1895 N N . GLN A 1 244 ? -2.264 8.937 3.491 1.00 49.62 244 GLN A N 1
ATOM 1896 C CA . GLN A 1 244 ? -1.049 8.126 3.269 1.00 49.62 244 GLN A CA 1
ATOM 1897 C C . GLN A 1 244 ? 0.269 8.923 3.151 1.00 49.62 244 GLN A C 1
ATOM 1899 O O . GLN A 1 244 ? 1.335 8.342 3.329 1.00 49.62 244 GLN A O 1
ATOM 1904 N N . LYS A 1 245 ? 0.220 10.228 2.848 1.00 39.22 245 LYS A N 1
ATOM 1905 C CA . LYS A 1 245 ? 1.407 11.098 2.807 1.00 39.22 245 LYS A CA 1
ATOM 1906 C C . LYS A 1 245 ? 1.936 11.486 4.198 1.00 39.22 245 LYS A C 1
ATOM 1908 O O . LYS A 1 245 ? 3.148 11.577 4.338 1.00 39.22 245 LYS A O 1
ATOM 1913 N N . ALA A 1 246 ? 1.082 11.640 5.216 1.00 39.78 246 ALA A N 1
ATOM 1914 C CA . ALA A 1 246 ? 1.514 11.973 6.585 1.00 39.78 246 ALA A CA 1
ATOM 1915 C C . ALA A 1 246 ? 2.317 10.832 7.239 1.00 39.78 246 ALA A C 1
ATOM 1917 O O . ALA A 1 246 ? 3.219 11.056 8.038 1.00 39.78 246 ALA A O 1
ATOM 1918 N N . ILE A 1 247 ? 2.049 9.605 6.792 1.00 43.84 247 ILE A N 1
ATOM 1919 C CA . ILE A 1 247 ? 2.702 8.364 7.222 1.00 43.84 247 ILE A CA 1
ATOM 1920 C C . ILE A 1 247 ? 4.169 8.291 6.743 1.00 43.84 247 ILE A C 1
ATOM 1922 O O . ILE A 1 247 ? 4.969 7.554 7.307 1.00 43.84 247 ILE A O 1
ATOM 1926 N N . GLN A 1 248 ? 4.544 9.055 5.708 1.00 36.19 248 GLN A N 1
ATOM 1927 C CA . GLN A 1 248 ? 5.932 9.141 5.231 1.00 36.19 248 GLN A CA 1
ATOM 1928 C C . GLN A 1 248 ? 6.733 10.273 5.890 1.00 36.19 248 GLN A C 1
ATOM 1930 O O . GLN A 1 248 ? 7.958 10.262 5.793 1.00 36.19 248 GLN A O 1
ATOM 1935 N N . SER A 1 249 ? 6.067 11.244 6.526 1.00 33.72 249 SER A N 1
ATOM 1936 C CA . SER A 1 249 ? 6.696 12.452 7.078 1.00 33.72 249 SER A CA 1
ATOM 1937 C C . SER A 1 249 ? 6.715 12.510 8.605 1.00 33.72 249 SER A C 1
ATOM 1939 O O . SER A 1 249 ? 7.555 13.211 9.158 1.00 33.72 249 SER A O 1
ATOM 1941 N N . GLN A 1 250 ? 5.831 11.790 9.299 1.00 33.34 250 GLN A N 1
ATOM 1942 C CA . GLN A 1 250 ? 5.955 11.601 10.742 1.00 33.34 250 GLN A CA 1
ATOM 1943 C C . GLN A 1 250 ? 6.855 10.397 11.014 1.00 33.34 250 GLN A C 1
ATOM 1945 O O . GLN A 1 250 ? 6.619 9.306 10.495 1.00 33.34 250 GLN A O 1
ATOM 1950 N N . GLN A 1 251 ? 7.872 10.595 11.852 1.00 34.28 251 GLN A N 1
ATOM 1951 C CA . GLN A 1 251 ? 8.641 9.537 12.511 1.00 34.28 251 GLN A CA 1
ATOM 1952 C C . GLN A 1 251 ? 7.742 8.748 13.482 1.00 34.28 251 GLN A C 1
ATOM 1954 O O . GLN A 1 251 ? 8.017 8.650 14.672 1.00 34.28 251 GLN A O 1
ATOM 1959 N N . LEU A 1 252 ? 6.663 8.145 12.980 1.00 37.59 252 LEU A N 1
ATOM 1960 C CA . LEU A 1 252 ? 6.190 6.897 13.557 1.00 37.59 252 LEU A CA 1
ATOM 1961 C C . LEU A 1 252 ? 7.359 5.920 13.408 1.00 37.59 252 LEU A C 1
ATOM 1963 O O . LEU A 1 252 ? 7.958 5.890 12.322 1.00 37.59 252 LEU A O 1
ATOM 1967 N N . PRO A 1 253 ? 7.746 5.175 14.462 1.00 31.27 253 PRO A N 1
ATOM 1968 C CA . PRO A 1 253 ? 8.854 4.244 14.357 1.00 31.27 253 PRO A CA 1
ATOM 1969 C C . PRO A 1 253 ? 8.630 3.409 13.103 1.00 31.27 253 PRO A C 1
ATOM 1971 O O . PRO A 1 253 ? 7.556 2.835 12.907 1.00 31.27 253 PRO A O 1
ATOM 1974 N N . LEU A 1 254 ? 9.631 3.419 12.220 1.00 38.56 254 LEU A N 1
ATOM 1975 C CA . LEU A 1 254 ? 9.638 2.816 10.879 1.00 38.56 254 LEU A CA 1
ATOM 1976 C C . LEU A 1 254 ? 9.358 1.294 10.877 1.00 38.56 254 LEU A C 1
ATOM 1978 O O . LEU A 1 254 ? 9.531 0.637 9.853 1.00 38.56 254 LEU A O 1
ATOM 1982 N N . ASP A 1 255 ? 8.951 0.751 12.018 1.00 33.44 255 ASP A N 1
ATOM 1983 C CA . ASP A 1 255 ? 8.561 -0.618 12.306 1.00 33.44 255 ASP A CA 1
ATOM 1984 C C . ASP A 1 255 ? 7.032 -0.834 12.218 1.00 33.44 255 ASP A C 1
ATOM 1986 O O . ASP A 1 255 ? 6.584 -1.975 12.237 1.00 33.44 255 ASP A O 1
ATOM 1990 N N . LEU A 1 256 ? 6.220 0.225 12.063 1.00 35.91 256 LEU A N 1
ATOM 1991 C CA . LEU A 1 256 ? 4.742 0.136 12.026 1.00 35.91 256 LEU A CA 1
ATOM 1992 C C . LEU A 1 256 ? 4.109 0.231 10.633 1.00 35.91 256 LEU A C 1
ATOM 1994 O O . LEU A 1 256 ? 2.893 0.118 10.495 1.00 35.91 256 LEU A O 1
ATOM 1998 N N . ILE A 1 257 ? 4.900 0.460 9.587 1.00 31.33 257 ILE A N 1
ATOM 1999 C CA . ILE A 1 257 ? 4.375 0.678 8.237 1.00 31.33 257 ILE A CA 1
ATOM 2000 C C . ILE A 1 257 ? 5.031 -0.323 7.297 1.00 31.33 257 ILE A C 1
ATOM 2002 O O . ILE A 1 257 ? 6.031 0.021 6.684 1.00 31.33 257 ILE A O 1
ATOM 2006 N N . TYR A 1 258 ? 4.475 -1.535 7.187 1.00 36.38 258 TYR A N 1
ATOM 2007 C CA . TYR A 1 258 ? 4.392 -2.326 5.944 1.00 36.38 258 TYR A CA 1
ATOM 2008 C C . TYR A 1 258 ? 3.386 -3.469 6.075 1.00 36.38 258 TYR A C 1
ATOM 2010 O O . TYR A 1 258 ? 3.634 -4.372 6.899 1.00 36.38 258 TYR A O 1
#

InterPro domains:
  IPR010998 Integrase/recombinase, N-terminal [G3DSA:1.10.150.130] (6-100)
  IPR052925 Phage Integrase-like Recombinase [PTHR34605] (8-231)

Sequence (258 aa):
MDGLLLTGRSRSVYLSVQRSYEKHCALQNLSAWPVSRQSLTSWLSSRLLGNANQKAVKPDTALADLAALRAYHIDNFLDDKLFDNKHFRRLIDGARRPNPVTKVRVRNPISRDTITTLSAGLAALPPRPSEMSANILDDLNSATACRVAFAGFIRLGEFAYKTDDLRTRSIFSATKLTRSDVRFSSSLDHAQLTLKRSKTDRRHGGVQIILAKTGDGACPVDALQKLLLLDPKGPRRPIVLLPQKAIQSQQLPLDLIY

Foldseek 3Di:
DDDPPDDPVLVVVLVVLLVLLCVQCVVVVHDSPPPDPVSLVVSLLCQLPPDPVGDRDQLVVSLSSLVSSLVVCVVVVHDSVSSVDCVSVVSSVVSCVVVPPDPPPPQDPCDLVNLLVLLVVLPPPDPALVPDDPVNLQSLLVSLLLLCCVQQVNACPQQADAPVLVVDLVSCLQQHFWQLQWDADPVLQWIKGWRQDDPPPPPSNTDITIQGADPGSSGNSVSLVCSCRNPPDDRSHRSGHDHVVVVVVDPPPPSRHD